Protein AF-A0A369T1J6-F1 (afdb_monomer_lite)

Structure (mmCIF, N/CA/C/O backbone):
data_AF-A0A369T1J6-F1
#
_entry.id   AF-A0A369T1J6-F1
#
loop_
_atom_site.group_PDB
_atom_site.id
_atom_site.type_symbol
_atom_site.label_atom_id
_atom_site.label_alt_id
_atom_site.label_comp_id
_atom_site.label_asym_id
_atom_site.label_entity_id
_atom_site.label_seq_id
_atom_site.pdbx_PDB_ins_code
_atom_site.Cartn_x
_atom_site.Cartn_y
_atom_site.Cartn_z
_atom_site.occupancy
_atom_site.B_iso_or_equiv
_atom_site.auth_seq_id
_atom_site.auth_comp_id
_atom_site.auth_asym_id
_atom_site.auth_atom_id
_atom_site.pdbx_PDB_model_num
ATOM 1 N N . MET A 1 1 ? 1.617 9.357 -31.923 1.00 38.19 1 MET A N 1
ATOM 2 C CA . MET A 1 1 ? 2.727 8.381 -32.048 1.00 38.19 1 MET A CA 1
ATOM 3 C C . MET A 1 1 ? 2.380 7.016 -31.451 1.00 38.19 1 MET A C 1
ATOM 5 O O . MET A 1 1 ? 2.431 6.048 -32.187 1.00 38.19 1 MET A O 1
ATOM 9 N N . ALA A 1 2 ? 1.960 6.904 -30.185 1.00 39.00 2 ALA A N 1
ATOM 10 C CA . ALA A 1 2 ? 1.601 5.606 -29.587 1.00 39.00 2 ALA A CA 1
ATOM 11 C C . ALA A 1 2 ? 0.438 4.872 -30.284 1.00 39.00 2 ALA A C 1
ATOM 13 O O . ALA A 1 2 ? 0.572 3.695 -30.597 1.00 39.00 2 ALA A O 1
ATOM 14 N N . LEU A 1 3 ? -0.658 5.574 -30.599 1.00 42.34 3 LEU A N 1
ATOM 15 C CA . LEU A 1 3 ? -1.777 5.002 -31.367 1.00 42.34 3 LEU A CA 1
ATOM 16 C C . LEU A 1 3 ? -1.338 4.510 -32.757 1.00 42.34 3 LEU A C 1
ATOM 18 O O . LEU A 1 3 ? -1.785 3.467 -33.211 1.00 42.34 3 LEU A O 1
ATOM 22 N N . TYR A 1 4 ? -0.394 5.216 -33.382 1.00 48.06 4 TYR A N 1
ATOM 23 C CA . TYR A 1 4 ? 0.186 4.851 -34.675 1.00 48.06 4 TYR A CA 1
ATOM 24 C C . TYR A 1 4 ? 1.103 3.621 -34.578 1.00 48.06 4 TYR A C 1
ATOM 26 O O . TYR A 1 4 ? 0.990 2.700 -35.378 1.00 48.06 4 TYR A O 1
ATOM 34 N N . ILE A 1 5 ? 1.985 3.560 -33.572 1.00 45.66 5 ILE A N 1
ATOM 35 C CA . ILE A 1 5 ? 2.816 2.373 -33.309 1.00 45.66 5 ILE A CA 1
ATOM 36 C C . ILE A 1 5 ? 1.918 1.165 -33.013 1.00 45.66 5 ILE A C 1
ATOM 38 O O . ILE A 1 5 ? 2.181 0.077 -33.517 1.00 45.66 5 ILE A O 1
ATOM 42 N N . MET A 1 6 ? 0.838 1.358 -32.253 1.00 50.44 6 MET A N 1
ATOM 43 C CA . MET A 1 6 ? -0.153 0.326 -31.947 1.00 50.44 6 MET A CA 1
ATOM 44 C C . MET A 1 6 ? -0.824 -0.194 -33.220 1.00 50.44 6 MET A C 1
ATOM 46 O O . MET A 1 6 ? -0.801 -1.395 -33.467 1.00 50.44 6 MET A O 1
ATOM 50 N N . GLU A 1 7 ? -1.347 0.694 -34.062 1.00 53.34 7 GLU A N 1
ATOM 51 C CA . GLU A 1 7 ? -1.963 0.325 -35.339 1.00 53.34 7 GLU A CA 1
ATOM 52 C C . GLU A 1 7 ? -0.985 -0.440 -36.247 1.00 53.34 7 GLU A C 1
ATOM 54 O O . GLU A 1 7 ? -1.347 -1.449 -36.846 1.00 53.34 7 GLU A O 1
ATOM 59 N N . LYS A 1 8 ? 0.290 -0.032 -36.276 1.00 53.69 8 LYS A N 1
ATOM 60 C CA . LYS A 1 8 ? 1.330 -0.666 -37.103 1.00 53.69 8 LYS A CA 1
ATOM 61 C C . LYS A 1 8 ? 1.881 -1.983 -36.546 1.00 53.69 8 LYS A C 1
ATOM 63 O O . LYS A 1 8 ? 2.476 -2.746 -37.305 1.00 53.69 8 LYS A O 1
ATOM 68 N N . THR A 1 9 ? 1.732 -2.261 -35.249 1.00 48.81 9 THR A N 1
ATOM 69 C CA . THR A 1 9 ? 2.306 -3.461 -34.601 1.00 48.81 9 THR A CA 1
ATOM 70 C C . THR A 1 9 ? 1.269 -4.501 -34.184 1.00 48.81 9 THR A C 1
ATOM 72 O O . THR A 1 9 ? 1.638 -5.665 -34.013 1.00 48.81 9 THR A O 1
ATOM 75 N N . LYS A 1 10 ? -0.014 -4.122 -34.091 1.00 56.09 10 LYS A N 1
ATOM 76 C CA . LYS A 1 10 ? -1.135 -4.987 -33.687 1.00 56.09 10 LYS A CA 1
ATOM 77 C C . LYS A 1 10 ? -1.179 -6.299 -34.470 1.00 56.09 10 LYS A C 1
ATOM 79 O O . LYS A 1 10 ? -1.074 -7.368 -33.878 1.00 56.09 10 LYS A O 1
ATOM 84 N N . GLU A 1 11 ? -1.225 -6.216 -35.797 1.00 58.19 11 GLU A N 1
ATOM 85 C CA . GLU A 1 11 ? -1.370 -7.389 -36.669 1.00 58.19 11 GLU A CA 1
ATOM 86 C C . GLU A 1 11 ? -0.188 -8.371 -36.537 1.00 58.19 11 GLU A C 1
ATOM 88 O O . GLU A 1 11 ? -0.357 -9.591 -36.546 1.00 58.19 11 GLU A O 1
ATOM 93 N N . ARG A 1 12 ? 1.034 -7.846 -36.363 1.00 56.97 12 ARG A N 1
ATOM 94 C CA . ARG A 1 12 ? 2.242 -8.665 -36.161 1.00 56.97 12 ARG A CA 1
ATOM 95 C C . ARG A 1 12 ? 2.235 -9.382 -34.813 1.00 56.97 12 ARG A C 1
ATOM 97 O O . ARG A 1 12 ? 2.677 -10.529 -34.739 1.00 56.97 12 ARG A O 1
ATOM 104 N N . LEU A 1 13 ? 1.766 -8.717 -33.760 1.00 53.81 13 LEU A N 1
ATOM 105 C CA . LEU A 1 13 ? 1.662 -9.303 -32.424 1.00 53.81 13 LEU A CA 1
ATOM 106 C C . LEU A 1 13 ? 0.578 -10.382 -32.374 1.00 53.81 13 LEU A C 1
ATOM 108 O O . LEU A 1 13 ? 0.839 -11.460 -31.844 1.00 53.81 13 LEU A O 1
ATOM 112 N N . GLU A 1 14 ? -0.580 -10.131 -32.989 1.00 58.31 14 GLU A N 1
ATOM 113 C CA . GLU A 1 14 ? -1.675 -11.101 -33.109 1.00 58.31 14 GLU A CA 1
ATOM 114 C C . GLU A 1 14 ? -1.210 -12.364 -33.840 1.00 58.31 14 GLU A C 1
ATOM 116 O O . GLU A 1 14 ? -1.271 -13.454 -33.275 1.00 58.31 14 GLU A O 1
ATOM 121 N N . LYS A 1 15 ? -0.618 -12.220 -35.036 1.00 61.44 15 LYS A N 1
ATOM 122 C CA . LYS A 1 15 ? -0.084 -13.355 -35.811 1.00 61.44 15 LYS A CA 1
ATOM 123 C C . LYS A 1 15 ? 0.913 -14.195 -35.014 1.00 61.44 15 LYS A C 1
ATOM 125 O O . LYS A 1 15 ? 0.870 -15.424 -35.053 1.00 61.44 15 LYS A O 1
ATOM 130 N N . ARG A 1 16 ? 1.814 -13.543 -34.278 1.00 55.97 16 ARG A N 1
ATOM 131 C CA . ARG A 1 16 ? 2.864 -14.229 -33.519 1.00 55.97 16 ARG A CA 1
ATOM 132 C C . ARG A 1 16 ? 2.331 -14.932 -32.273 1.00 55.97 16 ARG A C 1
ATOM 134 O O . ARG A 1 16 ? 2.820 -16.008 -31.942 1.00 55.97 16 ARG A O 1
ATOM 141 N N . ALA A 1 17 ? 1.346 -14.341 -31.600 1.00 53.88 17 ALA A N 1
ATOM 142 C CA . ALA A 1 17 ? 0.690 -14.952 -30.453 1.00 53.88 17 ALA A CA 1
ATOM 143 C C . ALA A 1 17 ? -0.126 -16.182 -30.880 1.00 53.88 17 ALA A C 1
ATOM 145 O O . ALA A 1 17 ? 0.060 -17.249 -30.300 1.00 53.88 17 ALA A O 1
ATOM 146 N N . THR A 1 18 ? -0.932 -16.069 -31.944 1.00 60.44 18 THR A N 1
ATOM 147 C CA . THR A 1 18 ? -1.736 -17.183 -32.478 1.00 60.44 18 THR A CA 1
ATOM 148 C C . THR A 1 18 ? -0.875 -18.362 -32.924 1.00 60.44 18 THR A C 1
ATOM 150 O O . THR A 1 18 ? -1.227 -19.504 -32.658 1.00 60.44 18 THR A O 1
ATOM 153 N N . TYR A 1 19 ? 0.272 -18.099 -33.558 1.00 62.62 19 TYR A N 1
ATOM 154 C CA . TYR A 1 19 ? 1.189 -19.156 -33.992 1.00 62.62 19 TYR A CA 1
ATOM 155 C C . TYR A 1 19 ? 1.851 -19.902 -32.823 1.00 62.62 19 TYR A C 1
ATOM 157 O O . TYR A 1 19 ? 2.099 -21.099 -32.924 1.00 62.62 19 TYR A O 1
ATOM 165 N N . LYS A 1 20 ? 2.168 -19.206 -31.722 1.00 49.53 20 LYS A N 1
ATOM 166 C CA . LYS A 1 20 ? 2.977 -19.771 -30.630 1.00 49.53 20 LYS A CA 1
ATOM 167 C C . LYS A 1 20 ? 2.151 -20.446 -29.524 1.00 49.53 20 LYS A C 1
ATOM 169 O O . LYS A 1 20 ? 2.722 -21.243 -28.791 1.00 49.53 20 LYS A O 1
ATOM 174 N N . TYR A 1 21 ? 0.854 -20.142 -29.403 1.00 56.94 21 TYR A N 1
ATOM 175 C CA . TYR A 1 21 ? -0.015 -20.680 -28.338 1.00 56.94 21 TYR A CA 1
ATOM 176 C C . TYR A 1 21 ? -1.406 -21.130 -28.835 1.00 56.94 21 TYR A C 1
ATOM 178 O O . TYR A 1 21 ? -2.424 -20.671 -28.302 1.00 56.94 21 TYR A O 1
ATOM 186 N N . PRO A 1 22 ? -1.492 -21.984 -29.871 1.00 59.31 22 PRO A N 1
ATOM 187 C CA . PRO A 1 22 ? -2.754 -22.328 -30.531 1.00 59.31 22 PRO A CA 1
ATOM 188 C C . PRO A 1 22 ? -3.811 -22.896 -29.567 1.00 59.31 22 PRO A C 1
ATOM 190 O O . PRO A 1 22 ? -4.975 -22.511 -29.648 1.00 59.31 22 PRO A O 1
ATOM 193 N N . GLU A 1 23 ? -3.409 -23.696 -28.578 1.00 55.81 23 GLU A N 1
ATOM 194 C CA . GLU A 1 23 ? -4.290 -24.317 -27.578 1.00 55.81 23 GLU A CA 1
ATOM 195 C C . GLU A 1 23 ? -5.012 -23.328 -26.639 1.00 55.81 23 GLU A C 1
ATOM 197 O O . GLU A 1 23 ? -6.067 -23.643 -26.079 1.00 55.81 23 GLU A O 1
ATOM 202 N N . ILE A 1 24 ? -4.465 -22.122 -26.458 1.00 52.16 24 ILE A N 1
ATOM 203 C CA . ILE A 1 24 ? -5.100 -21.039 -25.688 1.00 52.16 24 ILE A CA 1
ATOM 204 C C . ILE A 1 24 ? -6.097 -20.284 -26.579 1.00 52.16 24 ILE A C 1
ATOM 206 O O . ILE A 1 24 ? -7.151 -19.853 -26.110 1.00 52.16 24 ILE A O 1
ATOM 210 N N . PHE A 1 25 ? -5.783 -20.157 -27.871 1.00 54.34 25 PHE A N 1
ATOM 211 C CA . PHE A 1 25 ? -6.582 -19.421 -28.852 1.00 54.34 25 PHE A CA 1
ATOM 212 C C . PHE A 1 25 ? -7.726 -20.237 -29.464 1.00 54.34 25 PHE A C 1
ATOM 214 O O . PHE A 1 25 ? -8.660 -19.641 -29.982 1.00 54.34 25 PHE A O 1
ATOM 221 N N . GLU A 1 26 ? -7.721 -21.566 -29.360 1.00 54.97 26 GLU A N 1
ATOM 222 C CA . GLU A 1 26 ? -8.892 -22.392 -29.701 1.00 54.97 26 GLU A CA 1
ATOM 223 C C . GLU A 1 26 ? -10.067 -22.191 -28.731 1.00 54.97 26 GLU A C 1
ATOM 225 O O . GLU A 1 26 ? -11.218 -22.432 -29.087 1.00 54.97 26 GLU A O 1
ATOM 230 N N . LY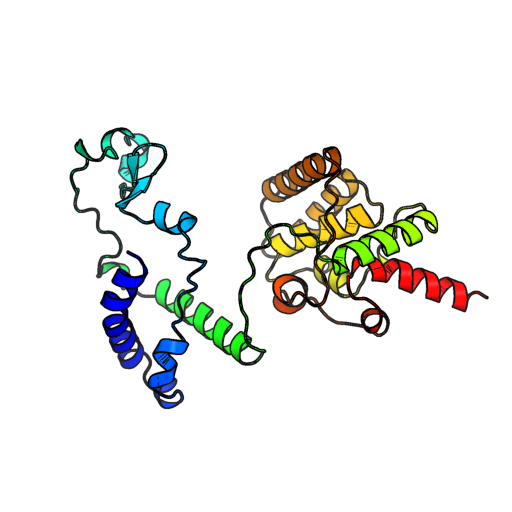S A 1 27 ? -9.796 -21.725 -27.505 1.00 53.97 27 LYS A N 1
ATOM 231 C CA . LYS A 1 27 ? -10.807 -21.518 -26.453 1.00 53.97 27 LYS A CA 1
ATOM 232 C C . LYS A 1 27 ? -11.303 -20.076 -26.341 1.00 53.97 27 LYS A C 1
ATOM 234 O O . LYS A 1 27 ? -12.153 -19.793 -25.499 1.00 53.97 27 LYS A O 1
ATOM 239 N N . ILE A 1 28 ? -10.758 -19.162 -27.141 1.00 52.22 28 ILE A N 1
ATOM 240 C CA . ILE A 1 28 ? -11.048 -17.729 -27.085 1.00 52.22 28 ILE A CA 1
ATOM 241 C C . ILE A 1 28 ? -11.434 -17.276 -28.490 1.00 52.22 28 ILE A C 1
ATOM 243 O O . ILE A 1 28 ? -10.707 -17.529 -29.445 1.00 52.22 28 ILE A O 1
ATOM 247 N N . ASP A 1 29 ? -12.565 -16.587 -28.619 1.00 55.62 29 ASP A N 1
ATOM 248 C CA . ASP A 1 29 ? -13.004 -16.046 -29.904 1.00 55.62 29 ASP A CA 1
ATOM 249 C C . ASP A 1 29 ? -11.943 -15.086 -30.480 1.00 55.62 29 ASP A C 1
ATOM 251 O O . ASP A 1 29 ? -11.389 -14.258 -29.748 1.00 55.62 29 ASP A O 1
ATOM 255 N N . LYS A 1 30 ? -11.631 -15.185 -31.779 1.00 50.66 30 LYS A N 1
ATOM 256 C CA . LYS A 1 30 ? -10.543 -14.414 -32.422 1.00 50.66 30 LYS A CA 1
ATOM 257 C C . LYS A 1 30 ? -10.741 -12.903 -32.268 1.00 50.66 30 LYS A C 1
ATOM 259 O O . LYS A 1 30 ? -9.763 -12.175 -32.088 1.00 50.66 30 LYS A O 1
ATOM 264 N N . ASP A 1 31 ? -11.991 -12.449 -32.223 1.00 52.03 31 ASP A N 1
ATOM 265 C CA . ASP A 1 31 ? -12.345 -11.045 -31.989 1.00 52.03 31 ASP A CA 1
ATOM 266 C C . ASP A 1 31 ? -12.022 -10.568 -30.557 1.00 52.03 31 ASP A C 1
ATOM 268 O O . ASP A 1 31 ? -11.821 -9.376 -30.312 1.00 52.03 31 ASP A O 1
ATOM 272 N N . SER A 1 32 ? -11.852 -11.491 -29.606 1.00 53.28 32 SER A N 1
ATOM 273 C CA . SER A 1 32 ? -11.467 -11.197 -28.219 1.00 53.28 32 SER A CA 1
ATOM 274 C C . SER A 1 32 ? -9.956 -11.014 -28.021 1.00 53.28 32 SER A C 1
ATOM 276 O O . SER A 1 32 ? -9.525 -10.511 -26.985 1.00 53.28 32 SER A O 1
ATOM 278 N N . ILE A 1 33 ? -9.113 -11.363 -28.999 1.00 48.91 33 ILE A N 1
ATOM 279 C CA . ILE A 1 33 ? -7.649 -11.212 -28.878 1.00 48.91 33 ILE A CA 1
ATOM 280 C C . ILE A 1 33 ? -7.269 -9.732 -28.791 1.00 48.91 33 ILE A C 1
ATOM 282 O O . ILE A 1 33 ? -6.500 -9.309 -27.922 1.00 48.91 33 ILE A O 1
ATOM 286 N N . SER A 1 34 ? -7.871 -8.919 -29.655 1.00 49.31 34 SER A N 1
ATOM 287 C CA . SER A 1 34 ? -7.634 -7.478 -29.680 1.00 49.31 34 SER A CA 1
ATOM 288 C C . SER A 1 34 ? -8.216 -6.758 -28.455 1.00 49.31 34 SER A C 1
ATOM 290 O O . SER A 1 34 ? -7.731 -5.688 -28.083 1.00 49.31 34 SER A O 1
ATOM 292 N N . SER A 1 35 ? -9.193 -7.362 -27.765 1.00 51.47 35 SER A N 1
ATOM 293 C CA . SER A 1 35 ? -9.716 -6.866 -26.486 1.00 51.47 35 SER A CA 1
ATOM 294 C C . SER A 1 35 ? -8.869 -7.315 -25.278 1.00 51.47 35 SER A C 1
ATOM 296 O O . SER A 1 35 ? -8.721 -6.555 -24.313 1.00 51.47 35 SER A O 1
ATOM 298 N N . LEU A 1 36 ? -8.233 -8.493 -25.351 1.00 46.56 36 LEU A N 1
ATOM 299 C CA . LEU A 1 36 ? -7.276 -9.013 -24.365 1.00 46.56 36 LEU A CA 1
ATOM 300 C C . LEU A 1 36 ? -5.965 -8.221 -24.353 1.00 46.56 36 LEU A C 1
ATOM 302 O O . LEU A 1 36 ? -5.441 -7.923 -23.277 1.00 46.56 36 LEU A O 1
ATOM 306 N N . ILE A 1 37 ? -5.472 -7.797 -25.517 1.00 50.34 37 ILE A N 1
ATOM 307 C CA . ILE A 1 37 ? -4.280 -6.944 -25.664 1.00 50.34 37 ILE A CA 1
ATOM 308 C C . ILE A 1 37 ? -4.697 -5.462 -25.691 1.00 50.34 37 ILE A C 1
ATOM 310 O O . ILE A 1 37 ? -4.244 -4.663 -26.505 1.00 50.34 37 ILE A O 1
ATOM 314 N N . LYS A 1 38 ? -5.573 -5.048 -24.769 1.00 48.78 38 LYS A N 1
ATOM 315 C CA . LYS A 1 38 ? -5.658 -3.626 -24.416 1.00 48.78 38 LYS A CA 1
ATOM 316 C C . LYS A 1 38 ? -4.389 -3.260 -23.660 1.00 48.78 38 LYS A C 1
ATOM 318 O O . LYS A 1 38 ? -4.254 -3.590 -22.481 1.00 48.78 38 LYS A O 1
ATOM 323 N N . ILE A 1 39 ? -3.453 -2.629 -24.364 1.00 48.19 39 ILE A N 1
ATOM 324 C CA . ILE A 1 39 ? -2.308 -1.977 -23.737 1.00 48.19 39 ILE A CA 1
ATOM 325 C C . ILE A 1 39 ? -2.868 -0.879 -22.840 1.00 48.19 39 ILE A C 1
ATOM 327 O O . ILE A 1 39 ? -3.715 -0.096 -23.273 1.00 48.19 39 ILE A O 1
ATOM 331 N N . ASP A 1 40 ? -2.423 -0.853 -21.589 1.00 44.12 40 ASP A N 1
ATOM 332 C CA . ASP A 1 40 ? -2.803 0.192 -20.655 1.00 44.12 40 ASP A CA 1
ATOM 333 C C . ASP A 1 40 ? -2.316 1.542 -21.202 1.00 44.12 40 ASP A C 1
ATOM 335 O O . ASP A 1 40 ? -1.124 1.853 -21.206 1.00 44.12 40 ASP A O 1
ATOM 339 N N . THR A 1 41 ? -3.240 2.342 -21.731 1.00 42.75 41 THR A N 1
ATOM 340 C CA . THR A 1 41 ? -2.936 3.658 -22.299 1.00 42.75 41 THR A CA 1
ATOM 341 C C . THR A 1 41 ? -2.410 4.621 -21.236 1.00 42.75 41 THR A C 1
ATOM 343 O O . THR A 1 41 ? -1.747 5.594 -21.583 1.00 42.75 41 THR A O 1
ATOM 346 N N . ILE A 1 42 ? -2.605 4.324 -19.945 1.00 40.91 42 ILE A N 1
ATOM 347 C CA . ILE A 1 42 ? -2.037 5.082 -18.822 1.00 40.91 42 ILE A CA 1
ATOM 348 C C . ILE A 1 42 ? -0.555 4.738 -18.633 1.00 40.91 42 ILE A C 1
ATOM 350 O O . ILE A 1 42 ? 0.270 5.632 -18.396 1.00 40.91 42 ILE A O 1
ATOM 354 N N . ALA A 1 43 ? -0.175 3.473 -18.852 1.00 41.03 43 ALA A N 1
ATOM 355 C CA . ALA A 1 43 ? 1.227 3.068 -18.979 1.00 41.03 43 ALA A CA 1
ATOM 356 C C . ALA A 1 43 ? 1.909 3.701 -20.210 1.00 41.03 43 ALA A C 1
ATOM 358 O O . ALA A 1 43 ? 3.133 3.770 -20.263 1.00 41.03 43 ALA A O 1
ATOM 359 N N . ILE A 1 44 ? 1.130 4.243 -21.154 1.00 46.50 44 ILE A N 1
ATOM 360 C CA . ILE A 1 44 ? 1.581 5.057 -22.292 1.00 46.50 44 ILE A CA 1
ATOM 361 C C . ILE A 1 44 ? 1.115 6.526 -22.152 1.00 46.50 44 ILE A C 1
ATOM 363 O O . ILE A 1 44 ? 0.769 7.195 -23.124 1.00 46.50 44 ILE A O 1
ATOM 367 N N . SER A 1 45 ? 1.090 7.073 -20.935 1.00 42.53 45 SER A N 1
ATOM 368 C CA . SER A 1 45 ? 0.940 8.524 -20.758 1.00 42.53 45 SER A CA 1
ATOM 369 C C . SER A 1 45 ? 2.169 9.279 -21.294 1.00 42.53 45 SER A C 1
ATOM 371 O O . SER A 1 45 ? 3.250 8.699 -21.437 1.00 42.53 45 SER A O 1
ATOM 373 N N . ASN A 1 46 ? 2.053 10.592 -21.543 1.00 44.44 46 ASN A N 1
ATOM 374 C CA . ASN A 1 46 ? 3.189 11.444 -21.949 1.00 44.44 46 ASN A CA 1
ATOM 375 C C . ASN A 1 46 ? 4.422 11.224 -21.054 1.00 44.44 46 ASN A C 1
ATOM 377 O O . ASN A 1 46 ? 5.548 11.174 -21.536 1.00 44.44 46 ASN A O 1
ATOM 381 N N . ARG A 1 47 ? 4.201 10.976 -19.755 1.00 46.75 47 ARG A N 1
ATOM 382 C CA . ARG A 1 47 ? 5.232 10.671 -18.753 1.00 46.75 47 ARG A CA 1
ATOM 383 C C . ARG A 1 47 ? 6.037 9.390 -19.054 1.00 46.75 47 ARG A C 1
ATOM 385 O O . ARG A 1 47 ? 7.180 9.280 -18.605 1.00 46.75 47 ARG A O 1
ATOM 392 N N . HIS A 1 48 ? 5.463 8.421 -19.757 1.00 50.38 48 HIS A N 1
ATOM 393 C CA . HIS A 1 48 ? 6.126 7.180 -20.162 1.00 50.38 48 HIS A CA 1
ATOM 394 C C . HIS A 1 48 ? 6.720 7.281 -21.572 1.00 50.38 48 HIS A C 1
ATOM 396 O O . HIS A 1 48 ? 7.805 6.756 -21.800 1.00 50.38 48 HIS A O 1
ATOM 402 N N . LEU A 1 49 ? 6.089 8.042 -22.474 1.00 49.22 49 LEU A N 1
ATOM 403 C CA . LEU A 1 49 ? 6.610 8.290 -23.823 1.00 49.22 49 LEU A CA 1
ATOM 404 C C . LEU A 1 49 ? 7.909 9.101 -23.826 1.00 49.22 49 LEU A C 1
ATOM 406 O O . LEU A 1 49 ? 8.809 8.768 -24.585 1.00 49.22 49 LEU A O 1
ATOM 410 N N . ILE A 1 50 ? 8.068 10.077 -22.924 1.00 50.25 50 ILE A N 1
ATOM 411 C CA . ILE A 1 50 ? 9.342 10.808 -22.729 1.00 50.25 50 ILE A CA 1
ATOM 412 C C . ILE A 1 50 ? 10.464 9.947 -22.119 1.00 50.25 50 ILE A C 1
ATOM 414 O O . ILE A 1 50 ? 11.572 10.429 -21.892 1.00 50.25 50 ILE A O 1
ATOM 418 N N . ARG A 1 51 ? 10.156 8.695 -21.753 1.00 57.88 51 ARG A N 1
ATOM 419 C CA . ARG A 1 51 ? 11.122 7.697 -21.271 1.00 57.88 51 ARG A CA 1
ATOM 420 C C . ARG A 1 51 ? 11.331 6.566 -22.271 1.00 57.88 51 ARG A C 1
ATOM 422 O O . ARG A 1 51 ? 12.081 5.638 -21.978 1.00 57.88 51 ARG A O 1
ATOM 429 N N . CYS A 1 52 ? 10.675 6.625 -23.428 1.00 63.31 52 CYS A N 1
ATOM 430 C CA . CYS A 1 52 ? 10.949 5.705 -24.515 1.00 63.31 52 CYS A CA 1
ATOM 431 C C . CYS A 1 52 ? 12.297 6.036 -25.145 1.00 63.31 52 CYS A C 1
ATOM 433 O O . CYS A 1 52 ? 12.713 7.195 -25.195 1.00 63.31 52 CYS A O 1
ATOM 435 N N . LEU A 1 53 ? 12.960 5.012 -25.670 1.00 65.88 53 LEU A N 1
ATOM 436 C CA . LEU A 1 53 ? 14.153 5.230 -26.465 1.00 65.88 53 LEU A CA 1
ATOM 437 C C . LEU A 1 53 ? 13.822 6.119 -27.672 1.00 65.88 53 LEU A C 1
ATOM 439 O O . LEU A 1 53 ? 12.751 6.003 -28.266 1.00 65.88 53 LEU A O 1
ATOM 443 N N . TYR A 1 54 ? 14.738 7.024 -27.986 1.00 72.00 54 TYR A N 1
ATOM 444 C CA . TYR A 1 54 ? 14.649 8.071 -29.005 1.00 72.00 54 TYR A CA 1
ATOM 445 C C . TYR A 1 54 ? 13.565 9.129 -28.775 1.00 72.00 54 TYR A C 1
ATOM 447 O O . TYR A 1 54 ? 13.286 9.937 -29.658 1.00 72.00 54 TYR A O 1
ATOM 455 N N . SER A 1 55 ? 12.973 9.175 -27.580 1.00 74.88 55 SER A N 1
ATOM 456 C CA . SER A 1 55 ? 12.083 10.271 -27.196 1.00 74.88 55 SER A CA 1
ATOM 457 C C . SER A 1 55 ? 12.863 11.551 -26.892 1.00 74.88 55 SER A C 1
ATOM 459 O O . SER A 1 55 ? 13.991 11.504 -26.399 1.00 74.88 55 SER A O 1
ATOM 461 N N . ILE A 1 56 ? 12.258 12.703 -27.183 1.00 74.50 56 ILE A N 1
ATOM 462 C CA . ILE A 1 56 ? 12.842 14.015 -26.896 1.00 74.50 56 ILE A CA 1
ATOM 463 C C . ILE A 1 56 ? 12.392 14.459 -25.504 1.00 74.50 56 ILE A C 1
ATOM 465 O O . ILE A 1 56 ? 11.207 14.434 -25.172 1.00 74.50 56 ILE A O 1
ATOM 469 N N . ASN A 1 57 ? 13.341 14.897 -24.687 1.00 75.44 57 ASN A N 1
ATOM 470 C CA . ASN A 1 57 ? 13.064 15.536 -23.414 1.00 75.44 57 ASN A CA 1
ATOM 471 C C . ASN A 1 57 ? 12.621 16.986 -23.643 1.00 75.44 57 ASN A C 1
ATOM 473 O O . ASN A 1 57 ? 13.415 17.820 -24.068 1.00 75.44 57 ASN A O 1
ATOM 477 N N . GLU A 1 58 ? 11.379 17.305 -23.294 1.00 67.25 58 GLU A N 1
ATOM 478 C CA . GLU A 1 58 ? 10.787 18.632 -23.522 1.00 67.25 58 GLU A CA 1
ATOM 479 C C . GLU A 1 58 ? 11.526 19.782 -22.817 1.00 67.25 58 GLU A C 1
ATOM 481 O O . GLU A 1 58 ? 11.482 20.916 -23.282 1.00 67.25 58 GLU A O 1
ATOM 486 N N . LYS A 1 59 ? 12.217 19.516 -21.699 1.00 70.94 59 LYS A N 1
ATOM 487 C CA . LYS A 1 59 ? 12.925 20.558 -20.937 1.00 70.94 59 LYS A CA 1
ATOM 488 C C . LYS A 1 59 ? 14.319 20.841 -21.473 1.00 70.94 59 LYS A C 1
ATOM 490 O O . LYS A 1 59 ? 14.778 21.973 -21.396 1.00 70.94 59 LYS A O 1
ATOM 495 N N . THR A 1 60 ? 15.025 19.806 -21.922 1.00 79.12 60 THR A N 1
ATOM 496 C CA . THR A 1 60 ? 16.437 19.920 -22.318 1.00 79.12 60 THR A CA 1
ATOM 497 C C . THR A 1 60 ? 16.648 19.849 -23.824 1.00 79.12 60 THR A C 1
ATOM 499 O O . THR A 1 60 ? 17.756 20.112 -24.276 1.00 79.12 60 THR A O 1
ATOM 502 N N . GLY A 1 61 ? 15.628 19.459 -24.594 1.00 79.25 61 GLY A N 1
ATOM 503 C CA . GLY A 1 61 ? 15.727 19.216 -26.034 1.00 79.25 61 GLY A CA 1
ATOM 504 C C . GLY A 1 61 ? 16.586 18.002 -26.403 1.00 79.25 61 GLY A C 1
ATOM 505 O O . GLY A 1 61 ? 16.873 17.797 -27.577 1.00 79.25 61 GLY A O 1
ATOM 506 N N . ARG A 1 62 ? 17.024 17.201 -25.422 1.00 83.31 62 ARG A N 1
ATOM 507 C CA . ARG A 1 62 ? 17.900 16.042 -25.643 1.00 83.31 62 ARG A CA 1
ATOM 508 C C . ARG A 1 62 ? 17.106 14.775 -25.938 1.00 83.31 62 ARG A C 1
ATOM 510 O O . ARG A 1 62 ? 16.030 14.575 -25.381 1.00 83.31 62 ARG A O 1
ATOM 517 N N . ILE A 1 63 ? 17.670 13.907 -26.764 1.00 83.56 63 ILE A N 1
ATOM 518 C CA . ILE A 1 63 ? 17.117 12.614 -27.158 1.00 83.56 63 ILE A CA 1
ATOM 519 C C . ILE A 1 63 ? 17.507 11.543 -26.126 1.00 83.56 63 ILE A C 1
ATOM 521 O O . ILE A 1 63 ? 18.639 11.493 -25.651 1.00 83.56 63 ILE A O 1
ATOM 525 N N . SER A 1 64 ? 16.586 10.647 -25.781 1.00 80.56 64 SER A N 1
ATOM 526 C CA . SER A 1 64 ? 16.903 9.410 -25.063 1.00 80.56 64 SER A CA 1
ATOM 527 C C . SER A 1 64 ? 17.626 8.444 -26.005 1.00 80.56 64 SER A C 1
ATOM 529 O O . SER A 1 64 ? 17.036 7.994 -26.978 1.00 80.56 64 SER A O 1
ATOM 531 N N . ILE A 1 65 ? 18.892 8.115 -25.756 1.00 79.06 65 ILE A N 1
ATOM 532 C CA . ILE A 1 65 ? 19.683 7.259 -26.657 1.00 79.06 65 ILE A CA 1
ATOM 533 C C . ILE A 1 65 ? 20.169 6.003 -25.929 1.00 79.06 65 ILE A C 1
ATOM 535 O O . ILE A 1 65 ? 20.393 6.059 -24.716 1.00 79.06 65 ILE A O 1
ATOM 539 N N . PRO A 1 66 ? 20.313 4.860 -26.623 1.00 76.00 66 PRO A N 1
ATOM 540 C CA . PRO A 1 66 ? 20.914 3.678 -26.027 1.00 76.00 66 PRO A CA 1
ATOM 541 C C . PRO A 1 66 ? 22.406 3.937 -25.819 1.00 76.00 66 PRO A C 1
ATOM 543 O O . PRO A 1 66 ? 23.050 4.580 -26.644 1.00 76.00 66 PRO A O 1
ATOM 546 N N . VAL A 1 67 ? 22.949 3.439 -24.712 1.00 76.31 67 VAL A N 1
ATOM 547 C CA . VAL A 1 67 ? 24.367 3.584 -24.367 1.00 76.31 67 VAL A CA 1
ATOM 548 C C . VAL A 1 67 ? 24.907 2.205 -24.022 1.00 76.31 67 VAL A C 1
ATOM 550 O O . VAL A 1 67 ? 24.293 1.475 -23.242 1.00 76.31 67 VAL A O 1
ATOM 553 N N . ASP A 1 68 ? 26.047 1.842 -24.607 1.00 72.69 68 ASP A N 1
ATOM 554 C CA . ASP A 1 68 ? 26.756 0.616 -24.249 1.00 72.69 68 ASP A CA 1
ATOM 555 C C . ASP A 1 68 ? 27.204 0.692 -22.785 1.00 72.69 68 ASP A C 1
ATOM 557 O O . ASP A 1 68 ? 27.805 1.683 -22.362 1.00 72.69 68 ASP A O 1
ATOM 561 N N . VAL A 1 69 ? 26.944 -0.368 -22.015 1.00 75.62 69 VAL A N 1
ATOM 562 C CA . VAL A 1 69 ? 27.304 -0.458 -20.593 1.00 75.62 69 VAL A CA 1
ATOM 563 C C . VAL A 1 69 ? 28.793 -0.167 -20.367 1.00 75.62 69 VAL A C 1
ATOM 565 O O . VAL A 1 69 ? 29.152 0.481 -19.386 1.00 75.62 69 VAL A O 1
ATOM 568 N N . ARG A 1 70 ? 29.655 -0.571 -21.306 1.00 78.38 70 ARG A N 1
ATOM 569 C CA . ARG A 1 70 ? 31.112 -0.357 -21.259 1.00 78.38 70 ARG A CA 1
ATOM 570 C C . ARG A 1 70 ? 31.516 1.111 -21.412 1.00 78.38 70 ARG A C 1
ATOM 572 O O . ARG A 1 70 ? 32.615 1.486 -21.019 1.00 78.38 70 ARG A O 1
ATOM 579 N N . ASN A 1 71 ? 30.634 1.939 -21.969 1.00 76.06 71 ASN A N 1
ATOM 580 C CA . ASN A 1 71 ? 30.886 3.346 -22.274 1.00 76.06 71 ASN A CA 1
ATOM 581 C C . ASN A 1 71 ? 30.134 4.311 -21.345 1.00 76.06 71 ASN A C 1
ATOM 583 O O . ASN A 1 71 ? 30.213 5.521 -21.552 1.00 76.06 71 ASN A O 1
ATOM 587 N N . ILE A 1 72 ? 29.446 3.814 -20.307 1.00 80.12 72 ILE A N 1
ATOM 588 C CA . ILE A 1 72 ? 28.687 4.652 -19.359 1.00 80.12 72 ILE A CA 1
ATOM 589 C C . ILE A 1 72 ? 29.576 5.725 -18.718 1.00 80.12 72 ILE A C 1
ATOM 591 O O . ILE A 1 72 ? 29.175 6.883 -18.646 1.00 80.12 72 ILE A O 1
ATOM 595 N N . GLU A 1 73 ? 30.793 5.373 -18.299 1.00 83.69 73 GLU A N 1
ATOM 596 C CA . GLU A 1 73 ? 31.716 6.322 -17.652 1.00 83.69 73 GLU A CA 1
ATOM 597 C C . GLU A 1 73 ? 32.212 7.422 -18.599 1.00 83.69 73 GLU A C 1
ATOM 599 O O . GLU A 1 73 ? 32.578 8.509 -18.161 1.00 83.69 73 GLU A O 1
ATOM 604 N N . LYS A 1 74 ? 32.197 7.154 -19.909 1.00 81.88 74 LYS A N 1
ATOM 605 C CA . LYS A 1 74 ? 32.617 8.092 -20.958 1.00 81.88 74 LYS A CA 1
ATOM 606 C C . LYS A 1 74 ? 31.439 8.863 -21.554 1.00 81.88 74 LYS A C 1
ATOM 608 O O . LYS A 1 74 ? 31.630 9.658 -22.473 1.00 81.88 74 LYS A O 1
ATOM 613 N N . PHE A 1 75 ? 30.220 8.627 -21.067 1.00 81.88 75 PHE A N 1
ATOM 614 C CA . PHE A 1 75 ? 29.024 9.235 -21.623 1.00 81.88 75 PHE A CA 1
ATOM 615 C C . PHE A 1 75 ? 29.012 10.751 -21.393 1.00 81.88 75 PHE A C 1
ATOM 617 O O . PHE A 1 75 ? 29.019 11.229 -20.258 1.00 81.88 75 PHE A O 1
ATOM 624 N N . ASN A 1 76 ? 28.924 11.516 -22.483 1.00 82.38 76 ASN A N 1
ATOM 625 C CA . ASN A 1 76 ? 28.747 12.959 -22.445 1.00 82.38 76 ASN A CA 1
ATOM 626 C C . ASN A 1 76 ? 27.306 13.322 -22.848 1.00 82.38 76 ASN A C 1
ATOM 628 O O . ASN A 1 76 ? 26.868 12.946 -23.937 1.00 82.38 76 ASN A O 1
ATOM 632 N N . PRO A 1 77 ? 26.573 14.120 -22.049 1.00 82.00 77 PRO A N 1
ATOM 633 C CA . PRO A 1 77 ? 25.227 14.577 -22.397 1.00 82.00 77 PRO A CA 1
ATOM 634 C C . PRO A 1 77 ? 25.097 15.276 -23.762 1.00 82.00 77 PRO A C 1
ATOM 636 O O . PRO A 1 77 ? 23.993 15.318 -24.302 1.00 82.00 77 PRO A O 1
ATOM 639 N N . LYS A 1 78 ? 26.188 15.813 -24.330 1.00 83.44 78 LYS A N 1
ATOM 640 C CA . LYS A 1 78 ? 26.206 16.403 -25.682 1.00 83.44 78 LYS A CA 1
ATOM 641 C C . LYS A 1 78 ? 25.909 15.394 -26.795 1.00 83.44 78 LYS A C 1
ATOM 643 O O . LYS A 1 78 ? 25.411 15.794 -27.842 1.00 83.44 78 LYS A O 1
ATOM 648 N N . TYR A 1 79 ? 26.169 14.105 -26.571 1.00 81.62 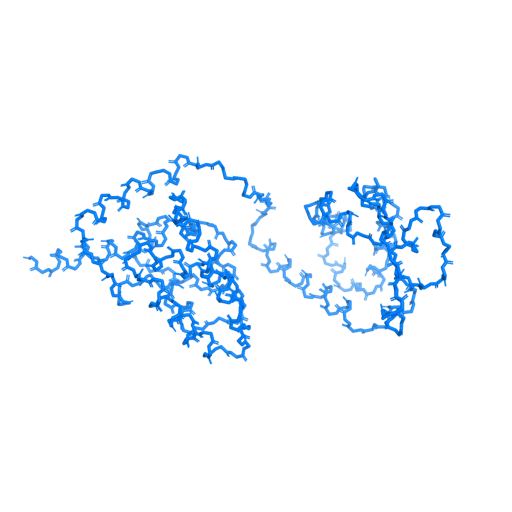79 TYR A N 1
ATOM 649 C CA . TYR A 1 79 ? 25.866 13.036 -27.534 1.00 81.62 79 TYR A CA 1
ATOM 650 C C . TYR A 1 79 ? 24.359 12.830 -27.728 1.00 81.62 79 TYR A C 1
ATOM 652 O O . TYR A 1 79 ? 23.920 12.319 -28.752 1.00 81.62 79 TYR A O 1
ATOM 660 N N . ALA A 1 80 ? 23.560 13.261 -26.750 1.00 81.62 80 ALA A N 1
ATOM 661 C CA . ALA A 1 80 ? 22.106 13.219 -26.793 1.00 81.62 80 ALA A CA 1
ATOM 662 C C . ALA A 1 80 ? 21.481 14.494 -27.397 1.00 81.62 80 ALA A C 1
ATOM 664 O O . ALA A 1 80 ? 20.263 14.650 -27.361 1.00 81.62 80 ALA A O 1
ATOM 665 N N . GLU A 1 81 ? 22.266 15.443 -27.912 1.00 85.06 81 GLU A N 1
ATOM 666 C CA . GLU A 1 81 ? 21.720 16.606 -28.623 1.00 85.06 81 GLU A CA 1
ATOM 667 C C . GLU A 1 81 ? 21.231 16.202 -30.015 1.00 85.06 81 GLU A C 1
ATOM 669 O O . GLU A 1 81 ? 21.909 15.457 -30.718 1.00 85.06 81 GLU A O 1
ATOM 674 N N . ILE A 1 82 ? 20.074 16.729 -30.432 1.00 79.00 82 ILE A N 1
ATOM 675 C CA . ILE A 1 82 ? 19.428 16.371 -31.708 1.00 79.00 82 ILE A CA 1
ATOM 676 C C . ILE A 1 82 ? 20.385 16.526 -32.899 1.00 79.00 82 ILE A C 1
ATOM 678 O O . ILE A 1 82 ? 20.412 15.668 -33.775 1.00 79.00 82 ILE A O 1
ATOM 682 N N . ASN A 1 83 ? 21.205 17.579 -32.897 1.00 79.06 83 ASN A N 1
ATOM 683 C CA . ASN A 1 83 ? 22.135 17.879 -33.988 1.00 79.06 83 ASN A CA 1
ATOM 684 C C . ASN A 1 83 ? 23.414 17.028 -33.963 1.00 79.06 83 ASN A C 1
ATOM 686 O O . ASN A 1 83 ? 24.103 16.944 -34.974 1.00 79.06 83 ASN A O 1
ATOM 690 N N . ASN A 1 84 ? 23.741 16.421 -32.819 1.00 73.00 84 ASN A N 1
ATOM 691 C CA . ASN A 1 84 ? 24.963 15.632 -32.637 1.00 73.00 84 ASN A CA 1
ATOM 692 C C . ASN A 1 84 ? 24.687 14.126 -32.640 1.00 73.00 84 ASN A C 1
ATOM 694 O O . ASN A 1 84 ? 25.628 13.333 -32.622 1.00 73.00 84 ASN A O 1
ATOM 698 N N . PHE A 1 85 ? 23.416 13.721 -32.601 1.00 68.00 85 PHE A N 1
ATOM 699 C CA . PHE A 1 85 ? 23.061 12.317 -32.529 1.00 68.00 85 PHE A CA 1
ATOM 700 C C . PHE A 1 85 ? 23.327 11.624 -33.868 1.00 68.00 85 PHE A C 1
ATOM 702 O O . PHE A 1 85 ? 22.630 11.850 -34.856 1.00 68.00 85 PHE A O 1
ATOM 709 N N . VAL A 1 86 ? 24.311 10.725 -33.868 1.00 63.53 86 VAL A N 1
ATOM 710 C CA . VAL A 1 86 ? 24.539 9.749 -34.935 1.00 63.53 86 VAL A CA 1
ATOM 711 C C . VAL A 1 86 ? 24.111 8.389 -34.398 1.00 63.53 86 VAL A C 1
ATOM 713 O O . VAL A 1 86 ? 24.553 7.963 -33.333 1.00 63.53 86 VAL A O 1
ATOM 716 N N . TYR A 1 87 ? 23.211 7.712 -35.109 1.00 60.91 87 TYR A N 1
ATOM 717 C CA . TYR A 1 87 ? 22.745 6.388 -34.712 1.00 60.91 87 TYR A CA 1
ATOM 718 C C . TYR A 1 87 ? 23.899 5.376 -34.801 1.00 60.91 87 TYR A C 1
ATOM 720 O O . TYR A 1 87 ? 24.255 4.935 -35.889 1.00 60.91 87 TYR A O 1
ATOM 728 N N . GLU A 1 88 ? 24.467 4.988 -33.657 1.00 60.66 88 GLU A N 1
ATOM 729 C CA . GLU A 1 88 ? 25.590 4.033 -33.581 1.00 60.66 88 GLU A CA 1
ATOM 730 C C . GLU A 1 88 ? 25.181 2.561 -33.772 1.00 60.66 88 GLU A C 1
ATOM 732 O O . GLU A 1 88 ? 25.976 1.656 -33.540 1.00 60.66 88 GLU A O 1
ATOM 737 N N . GLY A 1 89 ? 23.942 2.268 -34.179 1.00 55.84 89 GLY A N 1
ATOM 738 C CA . GLY A 1 89 ? 23.544 0.880 -34.419 1.00 55.84 89 GLY A CA 1
ATOM 739 C C . GLY A 1 89 ? 23.404 0.029 -33.160 1.00 55.84 89 GLY A C 1
ATOM 740 O O . GLY A 1 89 ? 23.221 -1.175 -33.305 1.00 55.84 89 GLY A O 1
ATOM 741 N N . ILE A 1 90 ? 23.449 0.611 -31.947 1.00 59.72 90 ILE A N 1
ATOM 742 C CA . ILE A 1 90 ? 23.146 -0.132 -30.715 1.00 59.72 90 ILE A CA 1
ATOM 743 C C . ILE A 1 90 ? 21.701 -0.614 -30.830 1.00 59.72 90 ILE A C 1
ATOM 745 O O . ILE A 1 90 ? 20.770 0.204 -30.782 1.00 59.72 90 ILE A O 1
ATOM 749 N N . PRO A 1 91 ? 21.489 -1.921 -31.013 1.00 56.00 91 PRO A N 1
ATOM 750 C CA . PRO A 1 91 ? 20.180 -2.387 -31.367 1.00 56.00 91 PRO A CA 1
ATOM 751 C C . PRO A 1 91 ? 19.301 -2.408 -30.120 1.00 56.00 91 PRO A C 1
ATOM 753 O O . PRO A 1 91 ? 19.612 -3.047 -29.117 1.00 56.00 91 PRO A O 1
ATOM 756 N N . PHE A 1 92 ? 18.186 -1.688 -30.171 1.00 51.94 92 PHE A N 1
ATOM 757 C CA . PHE A 1 92 ? 17.172 -1.721 -29.128 1.00 51.94 92 PHE A CA 1
ATOM 758 C C . PHE A 1 92 ? 15.989 -2.536 -29.625 1.00 51.94 92 PHE A C 1
ATOM 760 O O . PHE A 1 92 ? 15.398 -2.192 -30.647 1.00 51.94 92 PHE A O 1
ATOM 767 N N . LEU A 1 93 ? 15.657 -3.614 -28.907 1.00 50.50 93 LEU A N 1
ATOM 768 C CA . LEU A 1 93 ? 14.652 -4.595 -29.334 1.00 50.50 93 LEU A CA 1
ATOM 769 C C . LEU A 1 93 ? 14.972 -5.225 -30.703 1.00 50.50 93 LEU A C 1
ATOM 771 O O . LEU A 1 93 ? 14.075 -5.400 -31.529 1.00 50.50 93 LEU A O 1
ATOM 775 N N . THR A 1 94 ? 16.232 -5.598 -30.957 1.00 53.19 94 THR A N 1
ATOM 776 C CA . THR A 1 94 ? 16.526 -6.472 -32.100 1.00 53.19 94 THR A CA 1
ATOM 777 C C . THR A 1 94 ? 15.871 -7.826 -31.951 1.00 53.19 94 THR A C 1
ATOM 779 O O . THR A 1 94 ? 15.551 -8.290 -30.855 1.00 53.19 94 THR A O 1
ATOM 782 N N . GLU A 1 95 ? 15.719 -8.496 -33.090 1.00 49.00 95 GLU A N 1
ATOM 783 C CA . GLU A 1 95 ? 15.258 -9.874 -33.149 1.00 49.00 95 GLU A CA 1
ATOM 784 C C . GLU A 1 95 ? 16.101 -10.843 -32.301 1.00 49.00 95 GLU A C 1
ATOM 786 O O . GLU A 1 95 ? 15.618 -11.918 -31.987 1.00 49.00 95 GLU A O 1
ATOM 791 N N . GLU A 1 96 ? 17.294 -10.465 -31.847 1.00 48.84 96 GLU A N 1
ATOM 792 C CA . GLU A 1 96 ? 18.124 -11.266 -30.936 1.00 48.84 96 GLU A CA 1
ATOM 793 C C . GLU A 1 96 ? 17.649 -11.244 -29.471 1.00 48.84 96 GLU A C 1
ATOM 795 O O . GLU A 1 96 ? 17.923 -12.180 -28.728 1.00 48.84 96 GLU A O 1
ATOM 800 N N . ILE A 1 97 ? 16.822 -10.273 -29.046 1.00 47.69 97 ILE A N 1
ATOM 801 C CA . ILE A 1 97 ? 16.153 -10.321 -27.722 1.00 47.69 97 ILE A CA 1
ATOM 802 C C . ILE A 1 97 ? 14.989 -11.346 -27.730 1.00 47.69 97 ILE A C 1
ATOM 804 O O . ILE A 1 97 ? 14.219 -11.458 -26.775 1.00 47.69 97 ILE A O 1
ATOM 808 N N . LYS A 1 98 ? 14.835 -12.127 -28.814 1.00 48.47 98 LYS A N 1
ATOM 809 C CA . LYS A 1 98 ? 13.869 -13.231 -28.909 1.00 48.47 98 LYS A CA 1
ATOM 810 C C . LYS A 1 98 ? 14.242 -14.436 -28.038 1.00 48.47 98 LYS A C 1
ATOM 812 O O . LYS A 1 98 ? 13.343 -15.238 -27.782 1.00 48.47 98 LYS A O 1
ATOM 817 N N . ASP A 1 99 ? 15.464 -14.530 -27.509 1.00 46.06 99 ASP A N 1
ATOM 818 C CA . ASP A 1 99 ? 15.841 -15.633 -26.618 1.00 46.06 99 ASP A CA 1
ATOM 819 C C . ASP A 1 99 ? 15.255 -15.467 -25.202 1.00 46.06 99 ASP A C 1
ATOM 821 O O . ASP A 1 99 ? 15.836 -14.950 -24.248 1.00 46.06 99 ASP A O 1
ATOM 825 N N . GLY A 1 100 ? 14.009 -15.921 -25.075 1.00 54.19 100 GLY A N 1
ATOM 826 C CA . GLY A 1 100 ? 13.834 -17.337 -24.746 1.00 54.19 100 GLY A CA 1
ATOM 827 C C . GLY A 1 100 ? 13.232 -17.664 -23.385 1.00 54.19 100 GLY A C 1
ATOM 828 O O . GLY A 1 100 ? 12.658 -18.732 -23.246 1.00 54.19 100 GLY A O 1
ATOM 829 N N . TYR A 1 101 ? 13.289 -16.778 -22.385 1.00 47.50 101 TYR A N 1
ATOM 830 C CA . TYR A 1 101 ? 12.686 -17.099 -21.072 1.00 47.50 101 TYR A CA 1
ATOM 831 C C . TYR A 1 101 ? 12.074 -15.912 -20.325 1.00 47.50 101 TYR A C 1
ATOM 833 O O . TYR A 1 101 ? 11.069 -16.075 -19.639 1.00 47.50 101 TYR A O 1
ATOM 841 N N . LYS A 1 102 ? 12.633 -14.699 -20.439 1.00 50.50 102 LYS A N 1
ATOM 842 C CA . LYS A 1 102 ? 12.186 -13.552 -19.621 1.00 50.50 102 LYS A CA 1
ATOM 843 C C . LYS A 1 102 ? 10.922 -12.879 -20.145 1.00 50.50 102 LYS A C 1
ATOM 845 O O . LYS A 1 102 ? 10.015 -12.630 -19.360 1.00 50.50 102 LYS A O 1
ATOM 850 N N . ILE A 1 103 ? 10.846 -12.609 -21.450 1.00 46.00 103 ILE A N 1
ATOM 851 C CA . ILE A 1 103 ? 9.640 -12.032 -22.070 1.00 46.00 103 ILE A CA 1
ATOM 852 C C . ILE A 1 103 ? 8.505 -13.054 -22.046 1.00 46.00 103 ILE A C 1
ATOM 854 O O . ILE A 1 103 ? 7.378 -12.703 -21.736 1.00 46.00 103 ILE A O 1
ATOM 858 N N . GLU A 1 104 ? 8.808 -14.323 -22.306 1.00 50.12 104 GLU A N 1
ATOM 859 C CA . GLU A 1 104 ? 7.831 -15.411 -22.259 1.00 50.12 104 GLU A CA 1
ATOM 860 C C . GLU A 1 104 ? 7.258 -15.612 -20.853 1.00 50.12 104 GLU A C 1
ATOM 862 O O . GLU A 1 104 ? 6.041 -15.637 -20.690 1.00 50.12 104 GLU A O 1
ATOM 867 N N . ARG A 1 105 ? 8.112 -15.637 -19.821 1.00 50.91 105 ARG A N 1
ATOM 868 C CA . ARG A 1 105 ? 7.668 -15.667 -18.422 1.00 50.91 105 ARG A CA 1
ATOM 869 C C . ARG A 1 105 ? 6.870 -14.422 -18.049 1.00 50.91 105 ARG A C 1
ATOM 871 O O . ARG A 1 105 ? 5.811 -14.552 -17.457 1.00 50.91 105 ARG A O 1
ATOM 878 N N . PHE A 1 106 ? 7.323 -13.235 -18.448 1.00 47.91 106 PHE A N 1
ATOM 879 C CA . PHE A 1 106 ? 6.601 -11.990 -18.191 1.00 47.91 106 PHE A CA 1
ATOM 880 C C . PHE A 1 106 ? 5.217 -11.975 -18.853 1.00 47.91 106 PHE A C 1
ATOM 882 O O . PHE A 1 106 ? 4.232 -11.648 -18.202 1.00 47.91 106 PHE A O 1
ATOM 889 N N . LEU A 1 107 ? 5.117 -12.376 -20.124 1.00 47.97 107 LEU A N 1
ATOM 890 C CA . LEU A 1 107 ? 3.842 -12.483 -20.833 1.00 47.97 107 LEU A CA 1
ATOM 891 C C . LEU A 1 107 ? 2.934 -13.529 -20.181 1.00 47.97 107 LEU A C 1
ATOM 893 O O . LEU A 1 107 ? 1.748 -13.269 -20.005 1.00 47.97 107 LEU A O 1
ATOM 897 N N . ARG A 1 108 ? 3.490 -14.669 -19.761 1.00 51.78 108 ARG A N 1
ATOM 898 C CA . ARG A 1 108 ? 2.763 -15.707 -19.022 1.00 51.78 108 ARG A CA 1
ATOM 899 C C . ARG A 1 108 ? 2.234 -15.186 -17.688 1.00 51.78 108 ARG A C 1
ATOM 901 O O . ARG A 1 108 ? 1.069 -15.408 -17.378 1.00 51.78 108 ARG A O 1
ATOM 908 N N . ASP A 1 109 ? 3.050 -14.461 -16.932 1.00 53.69 109 ASP A N 1
ATOM 909 C CA . ASP A 1 109 ? 2.677 -13.884 -15.639 1.00 53.69 109 ASP A CA 1
ATOM 910 C C . ASP A 1 109 ? 1.600 -12.797 -15.808 1.00 53.69 109 ASP A C 1
ATOM 912 O O . ASP A 1 109 ? 0.628 -12.775 -15.056 1.00 53.69 109 ASP A O 1
ATOM 916 N N . VAL A 1 110 ? 1.705 -11.955 -16.843 1.00 49.81 110 VAL A N 1
ATOM 917 C CA . VAL A 1 110 ? 0.706 -10.924 -17.178 1.00 49.81 110 VAL A CA 1
ATOM 918 C C . VAL A 1 110 ? -0.617 -11.543 -17.630 1.00 49.81 110 VAL A C 1
ATOM 920 O O . VAL A 1 110 ? -1.677 -11.099 -17.192 1.00 49.81 110 VAL A O 1
ATOM 923 N N . ILE A 1 111 ? -0.578 -12.571 -18.482 1.00 49.03 111 ILE A N 1
ATOM 924 C CA . ILE A 1 111 ? -1.778 -13.274 -18.950 1.00 49.03 111 ILE A CA 1
ATOM 925 C C . ILE A 1 111 ? -2.438 -14.017 -17.786 1.00 49.03 111 ILE A C 1
ATOM 927 O O . ILE A 1 111 ? -3.638 -13.864 -17.594 1.00 49.03 111 ILE A O 1
ATOM 931 N N . ASN A 1 112 ? -1.674 -14.737 -16.959 1.00 53.78 112 ASN A N 1
ATOM 932 C CA . ASN A 1 112 ? -2.200 -15.417 -15.772 1.00 53.78 112 ASN A CA 1
ATOM 933 C C . ASN A 1 112 ? -2.816 -14.425 -14.782 1.00 53.78 112 ASN A C 1
ATOM 935 O O . ASN A 1 112 ? -3.923 -14.644 -14.297 1.00 53.78 112 ASN A O 1
ATOM 939 N N . TRP A 1 113 ? -2.143 -13.300 -14.524 1.00 53.06 113 TRP A N 1
ATOM 940 C CA . TRP A 1 113 ? -2.691 -12.222 -13.706 1.00 53.06 113 TRP A CA 1
ATOM 941 C C . TRP A 1 113 ? -3.992 -11.682 -14.305 1.00 53.06 113 TRP A C 1
ATOM 943 O O . TRP A 1 113 ? -4.970 -11.511 -13.583 1.00 53.06 113 TRP A O 1
ATOM 953 N N . LYS A 1 114 ? -4.051 -11.457 -15.622 1.00 46.31 114 LYS A N 1
ATOM 954 C CA . LYS A 1 114 ? -5.241 -10.915 -16.286 1.00 46.31 114 LYS A CA 1
ATOM 955 C C . LYS A 1 114 ? -6.391 -11.918 -16.358 1.00 46.31 114 LYS A C 1
ATOM 957 O O . LYS A 1 114 ? -7.520 -11.498 -16.171 1.00 46.31 114 LYS A O 1
ATOM 962 N N . ILE A 1 115 ? -6.133 -13.212 -16.544 1.00 50.19 115 ILE A N 1
ATOM 963 C CA . ILE A 1 115 ? -7.145 -14.281 -16.468 1.00 50.19 115 ILE A CA 1
ATOM 964 C C . ILE A 1 115 ? -7.708 -14.362 -15.044 1.00 50.19 115 ILE A C 1
ATOM 966 O O . ILE A 1 115 ? -8.924 -14.335 -14.863 1.00 50.19 115 ILE A O 1
ATOM 970 N N . ASN A 1 116 ? -6.834 -14.351 -14.033 1.00 49.78 116 ASN A N 1
ATOM 971 C CA . ASN A 1 116 ? -7.244 -14.360 -12.629 1.00 49.78 116 ASN A CA 1
ATOM 972 C C . ASN A 1 116 ? -8.044 -13.101 -12.244 1.00 49.78 116 ASN A C 1
ATOM 974 O O . ASN A 1 116 ? -8.964 -13.193 -11.439 1.00 49.78 116 ASN A O 1
ATOM 978 N N . ASN A 1 117 ? -7.738 -11.941 -12.837 1.00 46.84 117 ASN A N 1
ATOM 979 C CA . ASN A 1 117 ? -8.470 -10.692 -12.595 1.00 46.84 117 ASN A CA 1
ATOM 980 C C . ASN A 1 117 ? -9.706 -10.502 -13.498 1.00 46.84 117 ASN A C 1
ATOM 982 O O . ASN A 1 117 ? -10.645 -9.835 -13.087 1.00 46.84 117 ASN A O 1
ATOM 986 N N . MET A 1 118 ? -9.770 -11.082 -14.704 1.00 37.53 118 MET A N 1
ATOM 987 C CA . MET A 1 118 ? -10.953 -11.006 -15.584 1.00 37.53 118 MET A CA 1
ATOM 988 C C . MET A 1 118 ? -12.108 -11.882 -15.084 1.00 37.53 118 MET A C 1
ATOM 990 O O . MET A 1 118 ? -13.261 -11.563 -15.357 1.00 37.53 118 MET A O 1
ATOM 994 N N . LEU A 1 119 ? -11.821 -12.921 -14.294 1.00 40.94 119 LEU A N 1
ATOM 995 C CA . LEU A 1 119 ? -12.833 -13.664 -13.531 1.00 40.94 119 LEU A CA 1
ATOM 996 C C . LEU A 1 119 ? -13.423 -12.844 -12.365 1.00 40.94 119 LEU A C 1
ATOM 998 O O . LEU A 1 119 ? -14.452 -13.221 -11.809 1.00 40.94 119 LEU A O 1
ATOM 1002 N N . VAL A 1 120 ? -12.803 -11.713 -12.010 1.00 38.91 120 VAL A N 1
ATOM 1003 C CA . VAL A 1 120 ? -13.179 -10.847 -10.885 1.00 38.91 120 VAL A CA 1
ATOM 1004 C C . VAL A 1 120 ? -13.342 -9.405 -11.384 1.00 38.91 120 VAL A C 1
ATOM 1006 O O . VAL A 1 120 ? -12.606 -8.514 -10.994 1.00 38.91 120 VAL A O 1
ATOM 1009 N N . SER A 1 121 ? -14.334 -9.191 -12.251 1.00 35.56 121 SER A N 1
ATOM 1010 C CA . SER A 1 121 ? -14.987 -7.895 -12.520 1.00 35.56 121 SER A CA 1
ATOM 1011 C C . SER A 1 121 ? -14.139 -6.741 -13.100 1.00 35.56 121 SER A C 1
ATOM 1013 O O . SER A 1 121 ? -13.113 -6.313 -12.583 1.00 35.56 121 SER A O 1
ATOM 1015 N N . GLY A 1 122 ? -14.643 -6.175 -14.203 1.00 41.50 122 GLY A N 1
ATOM 1016 C CA . GLY A 1 122 ? -13.993 -5.157 -15.030 1.00 41.50 122 GLY A CA 1
ATOM 1017 C C . GLY A 1 122 ? -13.501 -3.907 -14.292 1.00 41.50 122 GLY A C 1
ATOM 1018 O O . GLY A 1 122 ? -14.189 -3.334 -13.451 1.00 41.50 122 GLY A O 1
ATOM 1019 N N . ARG A 1 123 ? -12.301 -3.456 -14.670 1.00 38.25 123 ARG A N 1
ATOM 1020 C CA . ARG A 1 123 ? -11.630 -2.290 -14.091 1.00 38.25 123 ARG A CA 1
ATOM 1021 C C . ARG A 1 123 ? -11.392 -1.195 -15.114 1.00 38.25 123 ARG A C 1
ATOM 1023 O O . ARG A 1 123 ? -10.888 -1.449 -16.208 1.00 38.25 123 ARG A O 1
ATOM 1030 N N . THR A 1 124 ? -11.645 0.027 -14.662 1.00 27.66 124 THR A N 1
ATOM 1031 C CA . THR A 1 124 ? -11.091 1.265 -15.205 1.00 27.66 124 THR A CA 1
ATOM 1032 C C . THR A 1 124 ? -10.153 1.839 -14.148 1.00 27.66 124 THR A C 1
ATOM 1034 O O . THR A 1 124 ? -10.515 1.958 -12.979 1.00 27.66 124 THR A O 1
ATOM 1037 N N . PHE A 1 125 ? -8.932 2.158 -14.558 1.00 29.61 125 PHE A N 1
ATOM 1038 C CA . PHE A 1 125 ? -7.925 2.841 -13.755 1.00 29.61 125 PHE A CA 1
ATOM 1039 C C . PHE A 1 125 ? -8.364 4.277 -13.431 1.00 29.61 125 PHE A C 1
ATOM 1041 O O . PHE A 1 125 ? -8.819 4.998 -14.317 1.00 29.61 125 PHE A O 1
ATOM 1048 N N . ILE A 1 126 ? -8.174 4.711 -12.184 1.00 30.88 126 ILE A N 1
ATOM 1049 C CA . ILE A 1 126 ? -8.315 6.114 -11.779 1.00 30.88 126 ILE A CA 1
ATOM 1050 C C . ILE A 1 126 ? -6.959 6.587 -11.254 1.00 30.88 126 ILE A C 1
ATOM 1052 O O . ILE A 1 126 ? -6.472 6.114 -10.226 1.00 30.88 126 ILE A O 1
ATOM 1056 N N . GLU A 1 127 ? -6.358 7.536 -11.973 1.00 28.47 127 GLU A N 1
ATOM 1057 C CA . GLU A 1 127 ? -5.352 8.445 -11.430 1.00 28.47 127 GLU A CA 1
ATOM 1058 C C . GLU A 1 127 ? -5.967 9.169 -10.229 1.00 28.47 127 GLU A C 1
ATOM 1060 O O . GLU A 1 127 ? -6.900 9.960 -10.376 1.00 28.47 127 GLU A O 1
ATOM 1065 N N . THR A 1 128 ? -5.447 8.916 -9.027 1.00 32.00 128 THR A N 1
ATOM 1066 C CA . THR A 1 128 ? -5.770 9.710 -7.838 1.00 32.00 128 THR A CA 1
ATOM 1067 C C . THR A 1 128 ? -5.150 11.096 -7.978 1.00 32.00 128 THR A C 1
ATOM 1069 O O . THR A 1 128 ? -4.100 11.401 -7.411 1.00 32.00 128 THR A O 1
ATOM 1072 N N . THR A 1 129 ? -5.822 11.937 -8.754 1.00 28.89 129 THR A N 1
ATOM 1073 C CA . THR A 1 129 ? -5.844 13.374 -8.522 1.00 28.89 129 THR A CA 1
ATOM 1074 C C . THR A 1 129 ? -6.652 13.570 -7.247 1.00 28.89 129 THR A C 1
ATOM 1076 O O . THR A 1 129 ? -7.767 13.068 -7.132 1.00 28.89 129 THR A O 1
ATOM 1079 N N . SER A 1 130 ? -6.060 14.229 -6.259 1.00 39.81 130 SER A N 1
ATOM 1080 C CA . SER A 1 130 ? -6.671 14.544 -4.970 1.00 39.81 130 SER A CA 1
ATOM 1081 C C . SER A 1 130 ? -7.844 15.510 -5.147 1.00 39.81 130 SER A C 1
ATOM 1083 O O . SER A 1 130 ? -7.697 16.717 -4.968 1.00 39.81 130 SER A O 1
ATOM 1085 N N . ILE A 1 131 ? -8.993 14.968 -5.532 1.00 40.06 131 ILE A N 1
ATOM 1086 C CA . ILE A 1 131 ? -10.301 15.560 -5.297 1.00 40.06 131 ILE A CA 1
ATOM 1087 C C . ILE A 1 131 ? -10.813 14.827 -4.066 1.00 40.06 131 ILE A C 1
ATOM 1089 O O . ILE A 1 131 ? -11.102 13.634 -4.145 1.00 40.06 131 ILE A O 1
ATOM 1093 N N . GLU A 1 132 ? -10.839 15.509 -2.919 1.00 52.34 132 GLU A N 1
ATOM 1094 C CA . GLU A 1 132 ? -11.413 14.930 -1.705 1.00 52.34 132 GLU A CA 1
ATOM 1095 C C . GLU A 1 132 ? -12.859 14.554 -2.009 1.00 52.34 132 GLU A C 1
ATOM 1097 O O . GLU A 1 132 ? -13.689 15.401 -2.347 1.00 52.34 132 GLU A O 1
ATOM 1102 N N . THR A 1 133 ? -13.153 13.260 -1.963 1.00 61.12 133 THR A N 1
ATOM 1103 C CA . THR A 1 133 ? -14.517 12.820 -2.240 1.00 61.12 133 THR A CA 1
ATOM 1104 C C . THR A 1 133 ? -15.414 13.211 -1.058 1.00 61.12 133 THR A C 1
ATOM 1106 O O . THR A 1 133 ? -14.965 13.188 0.096 1.00 61.12 133 THR A O 1
ATOM 1109 N N . PRO A 1 134 ? -16.715 13.488 -1.279 1.00 70.06 134 PRO A N 1
ATOM 1110 C CA . PRO A 1 134 ? -17.672 13.708 -0.186 1.00 70.06 134 PRO A CA 1
ATOM 1111 C C . PRO A 1 134 ? -17.694 12.570 0.852 1.00 70.06 134 PRO A C 1
ATOM 1113 O O . PRO A 1 134 ? -18.163 12.731 1.980 1.00 70.06 134 PRO A O 1
ATOM 1116 N N . GLU A 1 135 ? -17.214 11.389 0.468 1.00 74.06 135 GLU A N 1
ATOM 1117 C CA . GLU A 1 135 ? -17.094 10.213 1.317 1.00 74.06 135 GLU A CA 1
ATOM 1118 C C . GLU A 1 135 ? -15.863 10.251 2.234 1.00 74.06 135 GLU A C 1
ATOM 1120 O O . GLU A 1 135 ? -15.985 9.968 3.430 1.00 74.06 135 GLU A O 1
ATOM 1125 N N . GLU A 1 136 ? -14.706 10.678 1.728 1.00 72.81 136 GLU A N 1
ATOM 1126 C CA . GLU A 1 136 ? -13.499 10.882 2.538 1.00 72.81 136 GLU A CA 1
ATOM 1127 C C . GLU A 1 136 ? -13.712 11.954 3.609 1.00 72.81 136 GLU A C 1
ATOM 1129 O O . GLU A 1 136 ? -13.318 11.759 4.763 1.00 72.81 136 GLU A O 1
ATOM 1134 N N . GLU A 1 137 ? -14.426 13.038 3.290 1.00 80.06 137 GLU A N 1
ATOM 1135 C CA . GLU A 1 137 ? -14.815 14.035 4.291 1.00 80.06 137 GLU A 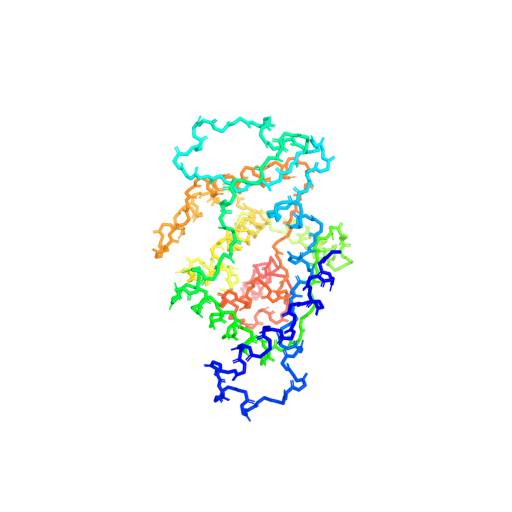CA 1
ATOM 1136 C C . GLU A 1 137 ? -15.668 13.432 5.416 1.00 80.06 137 GLU A C 1
ATOM 1138 O O . GLU A 1 137 ? -15.430 13.701 6.598 1.00 80.06 137 GLU A O 1
ATOM 1143 N N . LYS A 1 138 ? -16.657 12.589 5.082 1.00 83.94 138 LYS A N 1
ATOM 1144 C CA . LYS A 1 138 ? -17.497 11.909 6.087 1.00 83.94 138 LYS A CA 1
ATOM 1145 C C . LYS A 1 138 ? -16.653 11.022 7.000 1.00 83.94 138 LYS A C 1
ATOM 1147 O O . LYS A 1 138 ? -16.899 10.985 8.209 1.00 83.94 138 LYS A O 1
ATOM 1152 N N . ILE A 1 139 ? -15.659 10.327 6.445 1.00 84.00 139 ILE A N 1
ATOM 1153 C CA . ILE A 1 139 ? -14.730 9.493 7.216 1.00 84.00 139 ILE A CA 1
ATOM 1154 C C . ILE A 1 139 ? -13.868 10.369 8.134 1.00 84.00 139 ILE A C 1
ATOM 1156 O O . ILE A 1 139 ? -13.811 10.091 9.334 1.00 84.00 139 ILE A O 1
ATOM 1160 N N . LYS A 1 140 ? -13.281 11.466 7.632 1.00 83.81 140 LYS A N 1
ATOM 1161 C CA . LYS A 1 140 ? -12.501 12.424 8.442 1.00 83.81 140 LYS A CA 1
ATOM 1162 C C . LYS A 1 140 ? -13.325 13.005 9.598 1.00 83.81 140 LYS A C 1
ATOM 1164 O O . LYS A 1 140 ? -12.842 13.053 10.730 1.00 83.81 140 LYS A O 1
ATOM 1169 N N . ARG A 1 141 ? -14.587 13.387 9.355 1.00 84.25 141 ARG A N 1
ATOM 1170 C CA . ARG A 1 141 ? -15.500 13.895 10.400 1.00 84.25 141 ARG A CA 1
ATOM 1171 C C . ARG A 1 141 ? -15.763 12.846 11.482 1.00 84.25 141 ARG A C 1
ATOM 1173 O O . ARG A 1 141 ? -15.604 13.146 12.664 1.00 84.25 141 ARG A O 1
ATOM 1180 N N . LYS A 1 142 ? -16.102 11.608 11.094 1.00 84.56 142 LYS A N 1
ATOM 1181 C CA . LYS A 1 142 ? -16.292 10.494 12.045 1.00 84.56 142 LYS A CA 1
ATOM 1182 C C . LYS A 1 142 ? -15.027 10.222 12.854 1.00 84.56 142 LYS A C 1
ATOM 1184 O O . LYS A 1 142 ? -15.103 10.072 14.068 1.00 84.56 142 LYS A O 1
ATOM 1189 N N . LEU A 1 143 ? -13.866 10.224 12.204 1.00 84.56 143 LEU A N 1
ATOM 1190 C CA . LEU A 1 143 ? -12.585 10.029 12.876 1.00 84.56 143 LEU A CA 1
ATOM 1191 C C . LEU A 1 143 ? -12.280 11.116 13.894 1.00 84.56 143 LEU A C 1
ATOM 1193 O O . LEU A 1 143 ? -11.827 10.800 14.987 1.00 84.56 143 LEU A O 1
ATOM 1197 N N . LYS A 1 144 ? -12.550 12.384 13.571 1.00 84.75 144 LYS A N 1
ATOM 1198 C CA . LYS A 1 144 ? -12.355 13.493 14.510 1.00 84.75 144 LYS A CA 1
ATOM 1199 C C . LYS A 1 144 ? -13.208 13.312 15.770 1.00 84.75 144 LYS A C 1
ATOM 1201 O O . LYS A 1 144 ? -12.714 13.516 16.875 1.00 84.75 144 LYS A O 1
ATOM 1206 N N . ILE A 1 145 ? -14.458 12.871 15.613 1.00 82.75 145 ILE A N 1
ATOM 1207 C CA . ILE A 1 145 ? -15.358 12.570 16.736 1.00 82.75 145 ILE A CA 1
ATOM 1208 C C . ILE A 1 145 ? -14.795 11.429 17.592 1.00 82.75 145 ILE A C 1
ATOM 1210 O O . ILE A 1 145 ? -14.715 11.558 18.812 1.00 82.75 145 ILE A O 1
ATOM 1214 N N . GLU A 1 146 ? -14.379 10.326 16.972 1.00 84.31 146 GLU A N 1
ATOM 1215 C CA . GLU A 1 146 ? -13.867 9.162 17.702 1.00 84.31 146 GLU A CA 1
ATOM 1216 C C . GLU A 1 146 ? -12.510 9.432 18.379 1.00 84.31 146 GLU A C 1
ATOM 1218 O O . GLU A 1 146 ? -12.317 9.049 19.533 1.00 84.31 146 GLU A O 1
ATOM 1223 N N . LYS A 1 147 ? -11.608 10.190 17.738 1.00 81.94 147 LYS A N 1
ATOM 1224 C CA . LYS A 1 147 ? -10.351 10.674 18.344 1.00 81.94 147 LYS A CA 1
ATOM 1225 C C . LYS A 1 147 ? -10.594 11.585 19.550 1.00 81.94 147 LYS A C 1
ATOM 1227 O O . LYS A 1 147 ? -9.847 11.529 20.521 1.00 81.94 147 LYS A O 1
ATOM 1232 N N . ASN A 1 148 ? -11.646 12.404 19.527 1.00 77.81 148 ASN A N 1
ATOM 1233 C CA . ASN A 1 148 ? -12.002 13.230 20.683 1.00 77.81 148 ASN A CA 1
ATOM 1234 C C . ASN A 1 148 ? -12.514 12.388 21.863 1.00 77.81 148 ASN A C 1
ATOM 1236 O O . ASN A 1 148 ? -12.261 12.744 23.013 1.00 77.81 148 ASN A O 1
ATOM 1240 N N . LYS A 1 149 ? -13.207 11.272 21.591 1.00 79.56 149 LYS A N 1
ATOM 1241 C CA . LYS A 1 149 ? -13.700 10.336 22.618 1.00 79.56 149 LYS A CA 1
ATOM 1242 C C . LYS A 1 149 ? -12.601 9.441 23.190 1.00 79.56 149 LYS A C 1
ATOM 1244 O O . LYS A 1 149 ? -12.670 9.067 24.358 1.00 79.56 149 LYS A O 1
ATOM 1249 N N . TYR A 1 150 ? -11.630 9.054 22.368 1.00 76.31 150 TYR A N 1
ATOM 1250 C CA . TYR A 1 150 ? -10.516 8.196 22.756 1.00 76.31 150 TYR A CA 1
ATOM 1251 C C . TYR A 1 150 ? -9.190 8.916 22.516 1.00 76.31 150 TYR A C 1
ATOM 1253 O O . TYR A 1 150 ? -8.685 8.965 21.394 1.00 76.31 150 TYR A O 1
ATOM 1261 N N . LYS A 1 151 ? -8.622 9.462 23.594 1.00 73.00 151 LYS A N 1
ATOM 1262 C CA . LYS A 1 151 ? -7.295 10.078 23.583 1.00 73.00 151 LYS A CA 1
ATOM 1263 C C . LYS A 1 151 ? -6.255 9.018 23.931 1.00 73.00 151 LYS A C 1
ATOM 1265 O O . LYS A 1 151 ? -6.153 8.617 25.085 1.00 73.00 151 LYS A O 1
ATOM 1270 N N . GLY A 1 152 ? -5.507 8.557 22.935 1.00 78.81 152 GLY A N 1
ATOM 1271 C CA . GLY A 1 152 ? -4.390 7.646 23.154 1.00 78.81 152 GLY A CA 1
ATOM 1272 C C . GLY A 1 152 ? -4.068 6.764 21.958 1.00 78.81 152 GLY A C 1
ATOM 1273 O O . GLY A 1 152 ? -4.791 6.733 20.960 1.00 78.81 152 GLY A O 1
ATOM 1274 N N . LYS A 1 153 ? -2.964 6.034 22.098 1.00 89.25 153 LYS A N 1
ATOM 1275 C CA . LYS A 1 153 ? -2.507 5.011 21.162 1.00 89.25 153 LYS A CA 1
ATOM 1276 C C . LYS A 1 153 ? -3.403 3.778 21.261 1.00 89.25 153 LYS A C 1
ATOM 1278 O O . LYS A 1 153 ? -3.552 3.199 22.335 1.00 89.25 153 LYS A O 1
ATOM 1283 N N . ILE A 1 154 ? -3.965 3.348 20.136 1.00 89.75 154 ILE A N 1
ATOM 1284 C CA . ILE A 1 154 ? -4.744 2.107 20.073 1.00 89.75 154 ILE A CA 1
ATOM 1285 C C . ILE A 1 154 ? -3.803 0.897 19.978 1.00 89.75 154 ILE A C 1
ATOM 1287 O O . ILE A 1 154 ? -2.892 0.866 19.146 1.00 89.75 154 ILE A O 1
ATOM 1291 N N . SER A 1 155 ? -4.056 -0.103 20.825 1.00 90.75 155 SER A N 1
ATOM 1292 C CA . SER A 1 155 ? -3.308 -1.364 20.890 1.00 90.75 155 SER A CA 1
ATOM 1293 C C . SER A 1 155 ? -3.625 -2.312 19.719 1.00 90.75 155 SER A C 1
ATOM 1295 O O . SER A 1 155 ? -4.710 -2.280 19.131 1.00 90.75 155 SER A O 1
ATOM 1297 N N . GLU A 1 156 ? -2.664 -3.180 19.389 1.00 92.00 156 GLU A N 1
ATOM 1298 C CA . GLU A 1 156 ? -2.706 -4.100 18.240 1.00 92.00 156 GLU A CA 1
ATOM 1299 C C . GLU A 1 156 ? -3.855 -5.125 18.305 1.00 92.00 156 GLU A C 1
ATOM 1301 O O . GLU A 1 156 ? -4.344 -5.597 17.275 1.00 92.00 156 GLU A O 1
ATOM 1306 N N . ASP A 1 157 ? -4.364 -5.440 19.502 1.00 91.12 157 ASP A N 1
ATOM 1307 C CA . ASP A 1 157 ? -5.499 -6.357 19.693 1.00 91.12 157 ASP A CA 1
ATOM 1308 C C . ASP A 1 157 ? -6.777 -5.873 18.979 1.00 91.12 157 ASP A C 1
ATOM 1310 O O . ASP A 1 157 ? -7.617 -6.674 18.524 1.00 91.12 157 ASP A O 1
ATOM 1314 N N . LEU A 1 158 ? -6.884 -4.554 18.813 1.00 92.81 158 LEU A N 1
ATOM 1315 C CA . LEU A 1 158 ? -8.005 -3.864 18.190 1.00 92.81 158 LEU A CA 1
ATOM 1316 C C . LEU A 1 158 ? -7.821 -3.632 16.688 1.00 92.81 158 LEU A C 1
ATOM 1318 O O . LEU A 1 158 ? -8.693 -3.025 16.068 1.00 92.81 158 LEU A O 1
ATOM 1322 N N . PHE A 1 159 ? -6.732 -4.111 16.086 1.00 95.25 159 PHE A N 1
ATOM 1323 C CA . PHE A 1 159 ? -6.509 -3.933 14.653 1.00 95.25 159 PHE A CA 1
ATOM 1324 C C . PHE A 1 159 ? -7.495 -4.764 13.820 1.00 95.25 159 PHE A C 1
ATOM 1326 O O . PHE A 1 159 ? -7.871 -5.868 14.239 1.00 95.25 159 PHE A O 1
ATOM 1333 N N . PRO A 1 160 ? -7.903 -4.254 12.642 1.00 95.12 160 PRO A N 1
ATOM 1334 C CA . PRO A 1 160 ? -8.709 -5.015 11.697 1.00 95.12 160 PRO A CA 1
ATOM 1335 C C . PRO A 1 160 ? -7.941 -6.237 11.177 1.00 95.12 160 PRO A C 1
ATOM 1337 O O . PRO A 1 160 ? -6.704 -6.208 11.128 1.00 95.12 160 PRO A O 1
ATOM 1340 N N . PRO A 1 161 ? -8.653 -7.288 10.732 1.00 94.25 161 PRO A N 1
ATOM 1341 C CA . PRO A 1 161 ? -8.029 -8.514 10.239 1.00 94.25 161 PRO A CA 1
ATOM 1342 C C . PRO A 1 161 ? -7.057 -8.251 9.083 1.00 94.25 161 PRO A C 1
ATOM 1344 O O . PRO A 1 161 ? -5.958 -8.789 9.085 1.00 94.25 161 PRO A O 1
ATOM 1347 N N . CYS A 1 162 ? -7.375 -7.331 8.166 1.00 94.56 162 CYS A N 1
ATOM 1348 C CA . CYS A 1 162 ? -6.479 -6.989 7.058 1.00 94.56 162 CYS A CA 1
ATOM 1349 C C . CYS A 1 162 ? -5.123 -6.419 7.508 1.00 94.56 162 CYS A C 1
ATOM 1351 O O . CYS A 1 162 ? -4.099 -6.753 6.922 1.00 94.56 162 CYS A O 1
ATOM 1353 N N . ILE A 1 163 ? -5.087 -5.599 8.564 1.00 96.44 163 ILE A N 1
ATOM 1354 C CA . ILE A 1 163 ? -3.834 -5.050 9.105 1.00 96.44 163 ILE A CA 1
ATOM 1355 C C . ILE A 1 163 ? -3.060 -6.135 9.858 1.00 96.44 163 ILE A C 1
ATOM 1357 O O . ILE A 1 163 ? -1.840 -6.199 9.744 1.00 96.44 163 ILE A O 1
ATOM 1361 N N . LYS A 1 164 ? -3.753 -7.021 10.583 1.00 95.75 164 LYS A N 1
ATOM 1362 C CA . LYS A 1 164 ? -3.118 -8.169 11.250 1.00 95.75 164 LYS A CA 1
ATOM 1363 C C . LYS A 1 164 ? -2.481 -9.126 10.245 1.00 95.75 164 LYS A C 1
ATOM 1365 O O . LYS A 1 164 ? -1.338 -9.518 10.442 1.00 95.75 164 LYS A O 1
ATOM 1370 N N . ASN A 1 165 ? -3.179 -9.407 9.149 1.00 94.62 165 ASN A N 1
ATOM 1371 C CA . ASN A 1 165 ? -2.688 -10.247 8.062 1.00 94.62 165 ASN A CA 1
ATOM 1372 C C . ASN A 1 165 ? -1.484 -9.616 7.351 1.00 94.62 165 ASN A C 1
ATOM 1374 O O . ASN A 1 165 ? -0.524 -10.308 7.038 1.00 94.62 165 ASN A O 1
ATOM 1378 N N . ILE A 1 166 ? -1.477 -8.289 7.165 1.00 95.12 166 ILE A N 1
ATOM 1379 C CA . ILE A 1 166 ? -0.270 -7.597 6.694 1.00 95.12 166 ILE A CA 1
ATOM 1380 C C . ILE A 1 166 ? 0.884 -7.829 7.678 1.00 95.12 166 ILE A C 1
ATOM 1382 O O . ILE A 1 166 ? 1.974 -8.207 7.257 1.00 95.12 166 ILE A O 1
ATOM 1386 N N . LEU A 1 167 ? 0.654 -7.628 8.980 1.00 95.25 167 LEU A N 1
ATOM 1387 C CA . LEU A 1 167 ? 1.685 -7.747 10.016 1.00 95.25 167 LEU A CA 1
ATOM 1388 C C . LEU A 1 167 ? 2.213 -9.178 10.213 1.00 95.25 167 LEU A C 1
ATOM 1390 O O . LEU A 1 167 ? 3.346 -9.323 10.672 1.00 95.25 167 LEU A O 1
ATOM 1394 N N . SER A 1 168 ? 1.444 -10.214 9.861 1.00 93.19 168 SER A N 1
ATOM 1395 C CA . SER A 1 168 ? 1.927 -11.603 9.844 1.00 93.19 168 SER A CA 1
ATOM 1396 C C . SER A 1 168 ? 2.864 -11.910 8.674 1.00 93.19 168 SER A C 1
ATOM 1398 O O . SER A 1 168 ? 3.592 -12.894 8.737 1.00 93.19 168 SER A O 1
ATOM 1400 N N . GLY A 1 169 ? 2.872 -11.069 7.637 1.00 90.88 169 GLY A N 1
ATOM 1401 C CA . GLY A 1 169 ? 3.720 -11.212 6.456 1.00 90.88 169 GLY A CA 1
ATOM 1402 C C . GLY A 1 169 ? 2.918 -11.173 5.157 1.00 90.88 169 GLY A C 1
ATOM 1403 O O . GLY A 1 169 ? 1.741 -11.524 5.128 1.00 90.88 169 GLY A O 1
ATOM 1404 N N . VAL A 1 170 ? 3.562 -10.735 4.072 1.00 87.38 170 VAL A N 1
ATOM 1405 C CA . VAL A 1 170 ? 2.958 -10.665 2.732 1.00 87.38 170 VAL A CA 1
ATOM 1406 C C . VAL A 1 170 ? 3.939 -11.164 1.671 1.00 87.38 170 VAL A C 1
ATOM 1408 O O . VAL A 1 170 ? 5.114 -10.789 1.680 1.00 87.38 170 VAL A O 1
ATOM 1411 N N . SER A 1 171 ? 3.456 -11.985 0.738 1.00 80.19 171 SER A N 1
ATOM 1412 C CA . SER A 1 171 ? 4.245 -12.479 -0.400 1.00 80.19 171 SER A CA 1
ATOM 1413 C C . SER A 1 171 ? 4.366 -11.432 -1.514 1.00 80.19 171 SER A C 1
ATOM 1415 O O . SER A 1 171 ? 5.437 -11.265 -2.099 1.00 80.19 171 SER A O 1
ATOM 1417 N N . ASP A 1 172 ? 3.302 -10.662 -1.749 1.00 78.88 172 ASP A N 1
ATOM 1418 C CA . ASP A 1 172 ? 3.255 -9.533 -2.681 1.00 78.88 172 ASP A CA 1
ATOM 1419 C C . ASP A 1 172 ? 2.660 -8.277 -2.011 1.00 78.88 172 ASP A C 1
ATOM 1421 O O . ASP A 1 172 ? 2.007 -8.332 -0.973 1.00 78.88 172 ASP A O 1
ATOM 1425 N N . GLY A 1 173 ? 2.924 -7.096 -2.576 1.00 85.12 173 GLY A N 1
ATOM 1426 C CA . GLY A 1 173 ? 2.361 -5.840 -2.087 1.00 85.12 173 GLY A CA 1
ATOM 1427 C C . GLY A 1 173 ? 3.106 -5.221 -0.902 1.00 85.12 173 GLY A C 1
ATOM 1428 O O . GLY A 1 173 ? 2.539 -4.377 -0.210 1.00 85.12 173 GLY A O 1
ATOM 1429 N N . ARG A 1 174 ? 4.387 -5.554 -0.684 1.00 89.81 174 ARG A N 1
ATOM 1430 C CA . ARG A 1 174 ? 5.223 -5.009 0.413 1.00 89.81 174 ARG A CA 1
ATOM 1431 C C . ARG A 1 174 ? 5.222 -3.474 0.476 1.00 89.81 174 ARG A C 1
ATOM 1433 O O . ARG A 1 174 ? 4.985 -2.881 1.523 1.00 89.81 174 ARG A O 1
ATOM 1440 N N . LYS A 1 175 ? 5.400 -2.805 -0.669 1.00 88.31 175 LYS A N 1
ATOM 1441 C CA . LYS A 1 175 ? 5.378 -1.330 -0.760 1.00 88.31 175 LYS A CA 1
ATOM 1442 C C . LYS A 1 175 ? 3.999 -0.740 -0.438 1.00 88.31 175 LYS A C 1
ATOM 1444 O O . LYS A 1 175 ? 3.907 0.256 0.275 1.00 88.31 175 LYS A O 1
ATOM 1449 N N . ARG A 1 176 ? 2.928 -1.382 -0.927 1.00 88.31 176 ARG A N 1
ATOM 1450 C CA . ARG A 1 176 ? 1.533 -1.013 -0.618 1.00 88.31 176 ARG A CA 1
ATOM 1451 C C . ARG A 1 176 ? 1.252 -1.176 0.876 1.00 88.31 176 ARG A C 1
ATOM 1453 O O . ARG A 1 176 ? 0.655 -0.297 1.485 1.00 88.31 176 ARG A O 1
ATOM 1460 N N . SER A 1 177 ? 1.754 -2.255 1.469 1.00 93.25 177 SER A N 1
ATOM 1461 C CA . SER A 1 177 ? 1.635 -2.552 2.896 1.00 93.25 177 SER A CA 1
ATOM 1462 C C . SER A 1 177 ? 2.301 -1.485 3.762 1.00 93.25 177 SER A C 1
ATOM 1464 O O . SER A 1 177 ? 1.667 -1.006 4.694 1.00 93.25 177 SER A O 1
ATOM 1466 N N . ILE A 1 178 ? 3.509 -1.021 3.415 1.00 93.50 178 ILE A N 1
ATOM 1467 C CA . ILE A 1 178 ? 4.158 0.103 4.119 1.00 93.50 178 ILE A CA 1
ATOM 1468 C C . ILE A 1 178 ? 3.266 1.347 4.099 1.00 93.50 178 ILE A C 1
ATOM 1470 O O . ILE A 1 178 ? 3.013 1.942 5.145 1.00 93.50 178 ILE A O 1
ATOM 1474 N N . PHE A 1 179 ? 2.751 1.723 2.926 1.00 91.38 179 PHE A N 1
ATOM 1475 C CA . PHE A 1 179 ? 1.868 2.882 2.800 1.00 91.38 179 PHE A CA 1
ATOM 1476 C C . PHE A 1 179 ? 0.596 2.736 3.652 1.00 91.38 179 PHE A C 1
ATOM 1478 O O . PHE A 1 179 ? 0.221 3.663 4.372 1.00 91.38 179 PHE A O 1
ATOM 1485 N N . ILE A 1 180 ? -0.047 1.566 3.615 1.00 93.94 180 ILE A N 1
ATOM 1486 C CA . ILE A 1 180 ? -1.226 1.251 4.433 1.00 93.94 180 ILE A CA 1
ATOM 1487 C C . ILE A 1 180 ? -0.899 1.370 5.927 1.00 93.94 180 ILE A C 1
ATOM 1489 O O . ILE A 1 180 ? -1.639 2.025 6.660 1.00 93.94 180 ILE A O 1
ATOM 1493 N N . LEU A 1 181 ? 0.193 0.746 6.375 1.00 96.50 181 LEU A N 1
ATOM 1494 C CA . LEU A 1 181 ? 0.583 0.681 7.781 1.00 96.50 181 LEU A CA 1
ATOM 1495 C C . LEU A 1 181 ? 0.913 2.065 8.341 1.00 96.50 181 LEU A C 1
ATOM 1497 O O . LEU A 1 181 ? 0.407 2.400 9.408 1.00 96.50 181 LEU A O 1
ATOM 1501 N N . ILE A 1 182 ? 1.685 2.891 7.625 1.00 94.38 182 ILE A N 1
ATOM 1502 C CA . ILE A 1 182 ? 2.022 4.249 8.086 1.00 94.38 182 ILE A CA 1
ATOM 1503 C C . ILE A 1 182 ? 0.748 5.074 8.285 1.00 94.38 182 ILE A C 1
ATOM 1505 O O . ILE A 1 182 ? 0.536 5.641 9.360 1.00 94.38 182 ILE A O 1
ATOM 1509 N N . ASN A 1 183 ? -0.124 5.105 7.272 1.00 93.00 183 ASN A N 1
ATOM 1510 C CA . ASN A 1 183 ? -1.346 5.907 7.321 1.00 93.00 183 ASN A CA 1
ATOM 1511 C C . ASN A 1 183 ? -2.335 5.389 8.363 1.00 93.00 183 ASN A C 1
ATOM 1513 O O . ASN A 1 183 ? -2.957 6.186 9.064 1.00 93.00 183 ASN A O 1
ATOM 1517 N N . PHE A 1 184 ? -2.467 4.072 8.512 1.00 95.88 184 PHE A N 1
ATOM 1518 C CA . PHE A 1 184 ? -3.308 3.483 9.546 1.00 95.88 184 PHE A CA 1
ATOM 1519 C C . PHE A 1 184 ? -2.772 3.798 10.950 1.00 95.88 184 PHE A C 1
ATOM 1521 O O . PHE A 1 184 ? -3.485 4.421 11.737 1.00 95.88 184 PHE A O 1
ATOM 1528 N N . LEU A 1 185 ? -1.516 3.438 11.248 1.00 95.50 185 LEU A N 1
ATOM 1529 C CA . LEU A 1 185 ? -0.912 3.552 12.582 1.00 95.50 185 LEU A CA 1
ATOM 1530 C C . LEU A 1 185 ? -0.848 5.005 13.064 1.00 95.50 185 LEU A C 1
ATOM 1532 O O . LEU A 1 185 ? -1.257 5.300 14.190 1.00 95.50 185 LEU A O 1
ATOM 1536 N N . LYS A 1 186 ? -0.417 5.938 12.204 1.00 93.69 186 LYS A N 1
ATOM 1537 C CA . LYS A 1 186 ? -0.353 7.356 12.587 1.00 93.69 186 LYS A CA 1
ATOM 1538 C C . LYS A 1 186 ? -1.739 7.914 12.899 1.00 93.69 186 LYS A C 1
ATOM 1540 O O . LYS A 1 186 ? -1.893 8.713 13.822 1.00 93.69 186 LYS A O 1
ATOM 1545 N N . ASN A 1 187 ? -2.773 7.465 12.187 1.00 91.06 187 ASN A N 1
ATOM 1546 C CA . ASN 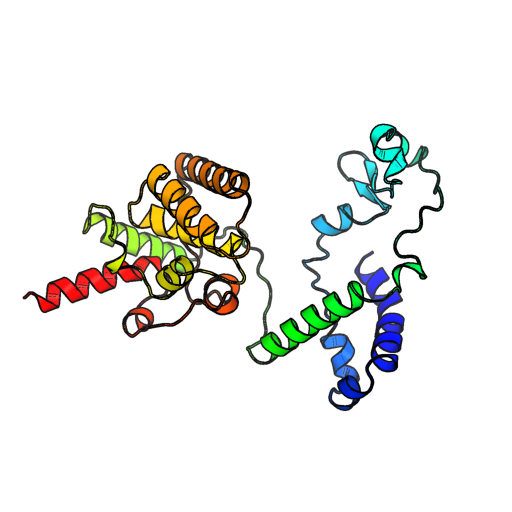A 1 187 ? -4.138 7.893 12.459 1.00 91.06 187 ASN A CA 1
ATOM 1547 C C . ASN A 1 187 ? -4.730 7.331 13.755 1.00 91.06 187 ASN A C 1
ATOM 1549 O O . ASN A 1 187 ? -5.635 7.958 14.297 1.00 91.06 187 ASN A O 1
ATOM 1553 N N . ILE A 1 188 ? -4.238 6.205 14.264 1.00 91.62 188 ILE A N 1
ATOM 1554 C CA . ILE A 1 188 ? -4.698 5.616 15.531 1.00 91.62 188 ILE A CA 1
ATOM 1555 C C . ILE A 1 188 ? -3.783 5.959 16.721 1.00 91.62 188 ILE A C 1
ATOM 1557 O O . ILE A 1 188 ? -3.845 5.308 17.764 1.00 91.62 188 ILE A O 1
ATOM 1561 N N . GLY A 1 189 ? -2.944 6.990 16.567 1.00 90.81 189 GLY A N 1
ATOM 1562 C CA . GLY A 1 189 ? -2.189 7.606 17.660 1.00 90.81 189 GLY A CA 1
ATOM 1563 C C . GLY A 1 189 ? -0.790 7.044 17.903 1.00 90.81 189 GLY A C 1
ATOM 1564 O O . GLY A 1 189 ? -0.247 7.282 18.973 1.00 90.81 189 GLY A O 1
ATOM 1565 N N . TRP A 1 190 ? -0.211 6.295 16.959 1.00 94.44 190 TRP A N 1
ATOM 1566 C CA . TRP A 1 190 ? 1.188 5.858 17.056 1.00 94.44 190 TRP A CA 1
ATOM 1567 C C . TRP A 1 190 ? 2.143 6.981 16.645 1.00 94.44 190 TRP A C 1
ATOM 1569 O O . TRP A 1 190 ? 1.829 7.762 15.740 1.00 94.44 190 TRP A O 1
ATOM 1579 N N . GLU A 1 191 ? 3.322 7.047 17.260 1.00 95.19 191 GLU A N 1
ATOM 1580 C CA . GLU A 1 191 ? 4.362 8.010 16.882 1.00 95.19 191 GLU A CA 1
ATOM 1581 C C . GLU A 1 191 ? 5.262 7.513 15.749 1.00 95.19 191 GLU A C 1
ATOM 1583 O O . GLU A 1 191 ? 5.411 6.313 15.539 1.00 95.19 191 GLU A O 1
ATOM 1588 N N . PHE A 1 192 ? 5.849 8.437 14.976 1.00 95.12 192 PHE A N 1
ATOM 1589 C CA . PHE A 1 192 ? 6.632 8.072 13.784 1.00 95.12 192 PHE A CA 1
ATOM 1590 C C . PHE A 1 192 ? 7.800 7.138 14.104 1.00 95.12 192 PHE A C 1
ATOM 1592 O O . PHE A 1 192 ? 8.068 6.232 13.319 1.00 95.12 192 PHE A O 1
ATOM 1599 N N . ASP A 1 193 ? 8.445 7.314 15.255 1.00 95.69 193 ASP A N 1
ATOM 1600 C CA . ASP A 1 193 ? 9.556 6.461 15.677 1.00 95.69 193 ASP A CA 1
ATOM 1601 C C . ASP A 1 193 ? 9.074 5.044 16.025 1.00 95.69 193 ASP A C 1
ATOM 1603 O O . ASP A 1 193 ? 9.706 4.055 15.648 1.00 95.69 193 ASP A O 1
ATOM 1607 N N . GLU A 1 194 ? 7.899 4.923 16.655 1.00 96.38 194 GLU A N 1
ATOM 1608 C CA . GLU A 1 194 ? 7.263 3.630 16.927 1.00 96.38 194 GLU A CA 1
ATOM 1609 C C . GLU A 1 194 ? 6.835 2.932 15.633 1.00 96.38 194 GLU A C 1
ATOM 1611 O O . GLU A 1 194 ? 7.015 1.723 15.484 1.00 96.38 194 GLU A O 1
ATOM 1616 N N . ILE A 1 195 ? 6.282 3.696 14.684 1.00 96.56 195 ILE A N 1
ATOM 1617 C CA . ILE A 1 195 ? 5.893 3.196 13.363 1.00 96.56 195 ILE A CA 1
ATOM 1618 C C . ILE A 1 195 ? 7.131 2.706 12.616 1.00 96.56 195 ILE A C 1
ATOM 1620 O O . ILE A 1 195 ? 7.101 1.605 12.073 1.00 96.56 195 ILE A O 1
ATOM 1624 N N . ASN A 1 196 ? 8.222 3.476 12.613 1.00 96.88 196 ASN A N 1
ATOM 1625 C CA . ASN A 1 196 ? 9.454 3.085 11.938 1.00 96.88 196 ASN A CA 1
ATOM 1626 C C . ASN A 1 196 ? 10.006 1.777 12.513 1.00 96.88 196 ASN A C 1
ATOM 1628 O O . ASN A 1 196 ? 10.249 0.829 11.767 1.00 96.88 196 ASN A O 1
ATOM 1632 N N . LYS A 1 197 ? 10.097 1.678 13.847 1.00 96.94 197 LYS A N 1
ATOM 1633 C CA . LYS A 1 197 ? 10.524 0.449 14.524 1.00 96.94 197 LYS A CA 1
ATOM 1634 C C . LYS A 1 197 ? 9.641 -0.741 14.139 1.00 96.94 197 LYS A C 1
ATOM 1636 O O . LYS A 1 197 ? 10.157 -1.789 13.758 1.00 96.94 197 LYS A O 1
ATOM 1641 N N . LYS A 1 198 ? 8.315 -0.565 14.159 1.00 96.62 198 LYS A N 1
ATOM 1642 C CA . LYS A 1 198 ? 7.359 -1.617 13.785 1.00 96.62 198 LYS A CA 1
ATOM 1643 C C . LYS A 1 198 ? 7.509 -2.052 12.325 1.00 96.62 198 LYS A C 1
ATOM 1645 O O . LYS A 1 198 ? 7.400 -3.241 12.036 1.00 96.62 198 LYS A O 1
ATOM 1650 N N . LEU A 1 199 ? 7.752 -1.114 11.408 1.00 96.69 199 LEU A N 1
ATOM 1651 C CA . LEU A 1 199 ? 7.955 -1.410 9.989 1.00 96.69 199 LEU A CA 1
ATOM 1652 C C . LEU A 1 199 ? 9.261 -2.154 9.736 1.00 96.69 199 LEU A C 1
ATOM 1654 O O . LEU A 1 199 ? 9.258 -3.074 8.927 1.00 96.69 199 LEU A O 1
ATOM 1658 N N . ILE A 1 200 ? 10.344 -1.795 10.427 1.00 96.38 200 ILE A N 1
ATOM 1659 C CA . ILE A 1 200 ? 11.622 -2.513 10.340 1.00 96.38 200 ILE A CA 1
ATOM 1660 C C . ILE A 1 200 ? 11.448 -3.944 10.865 1.00 96.38 200 ILE A C 1
ATOM 1662 O O . ILE A 1 200 ? 11.784 -4.898 10.167 1.00 96.38 200 ILE A O 1
ATOM 1666 N N . GLU A 1 201 ? 10.837 -4.113 12.043 1.00 96.06 201 GLU A N 1
ATOM 1667 C CA . GLU A 1 201 ? 10.540 -5.434 12.616 1.00 96.06 201 GLU A CA 1
ATOM 1668 C C . GLU A 1 201 ? 9.669 -6.296 11.696 1.00 96.06 201 GLU A C 1
ATOM 1670 O O . GLU A 1 201 ? 9.887 -7.499 11.582 1.00 96.06 201 GLU A O 1
ATOM 1675 N N . TRP A 1 202 ? 8.665 -5.698 11.056 1.00 96.31 202 TRP A N 1
ATOM 1676 C CA . TRP A 1 202 ? 7.811 -6.382 10.091 1.00 96.31 202 TRP A CA 1
ATOM 1677 C C . TRP A 1 202 ? 8.573 -6.746 8.813 1.00 96.31 202 TRP A C 1
ATOM 1679 O O . TRP A 1 202 ? 8.500 -7.887 8.368 1.00 96.31 202 TRP A O 1
ATOM 1689 N N . ASN A 1 203 ? 9.333 -5.807 8.248 1.00 96.00 203 ASN A N 1
ATOM 1690 C CA . ASN A 1 203 ? 10.072 -5.998 7.005 1.00 96.00 203 ASN A CA 1
ATOM 1691 C C . ASN A 1 203 ? 11.133 -7.097 7.142 1.00 96.00 203 ASN A C 1
ATOM 1693 O O . ASN A 1 203 ? 11.271 -7.912 6.239 1.00 96.00 203 ASN A O 1
ATOM 1697 N N . ASN A 1 204 ? 11.804 -7.175 8.294 1.00 94.69 204 ASN A N 1
ATOM 1698 C CA . ASN A 1 204 ? 12.820 -8.191 8.582 1.00 94.69 204 ASN A CA 1
ATOM 1699 C C . ASN A 1 204 ? 12.254 -9.613 8.733 1.00 94.69 204 ASN A C 1
ATOM 1701 O O . ASN A 1 204 ? 13.016 -10.573 8.694 1.00 94.69 204 ASN A O 1
ATOM 1705 N N . LYS A 1 205 ? 10.934 -9.764 8.909 1.00 93.31 205 LYS A N 1
ATOM 1706 C CA . LYS A 1 205 ? 10.258 -11.074 8.950 1.00 93.31 205 LYS A CA 1
ATOM 1707 C C . LYS A 1 205 ? 9.847 -11.578 7.566 1.00 93.31 205 LYS A C 1
ATOM 1709 O O . LYS A 1 205 ? 9.380 -12.708 7.455 1.00 93.31 205 LYS A O 1
ATOM 1714 N N . LEU A 1 206 ? 9.945 -10.741 6.534 1.00 90.44 206 LEU A N 1
ATOM 1715 C CA . LEU A 1 206 ? 9.560 -11.107 5.176 1.00 90.44 206 LEU A CA 1
ATOM 1716 C C . LEU A 1 206 ? 10.657 -11.946 4.520 1.00 90.44 206 LEU A C 1
ATOM 1718 O O . LEU A 1 206 ? 11.839 -11.713 4.745 1.00 90.44 206 LEU A O 1
ATOM 1722 N N . GLU A 1 207 ? 10.250 -12.872 3.654 1.00 84.38 207 GLU A N 1
ATOM 1723 C CA . GLU A 1 207 ? 11.171 -13.691 2.854 1.00 84.38 207 GLU A CA 1
ATOM 1724 C C . GLU A 1 207 ? 12.051 -12.832 1.925 1.00 84.38 207 GLU A C 1
ATOM 1726 O O . GLU A 1 207 ? 13.237 -13.103 1.765 1.00 84.38 207 GLU A O 1
ATOM 1731 N N . ASP A 1 208 ? 11.487 -11.753 1.366 1.00 85.75 208 ASP A N 1
ATOM 1732 C CA . ASP A 1 208 ? 12.195 -10.765 0.539 1.00 85.75 208 ASP A CA 1
ATOM 1733 C C . ASP A 1 208 ? 12.016 -9.345 1.119 1.00 85.75 208 ASP A C 1
ATOM 1735 O O . ASP A 1 208 ? 11.068 -8.634 0.749 1.00 85.75 208 ASP A O 1
ATOM 1739 N N . PRO A 1 209 ? 12.866 -8.926 2.077 1.00 90.94 209 PRO A N 1
ATOM 1740 C CA . PRO A 1 209 ? 12.756 -7.628 2.730 1.00 90.94 209 PRO A CA 1
ATOM 1741 C C . PRO A 1 209 ? 13.046 -6.475 1.762 1.00 90.94 209 PRO A C 1
ATOM 1743 O O . PRO A 1 209 ? 13.952 -6.509 0.929 1.00 90.94 209 PRO A O 1
ATOM 1746 N N . LEU A 1 210 ? 12.305 -5.376 1.910 1.00 89.69 210 LEU A N 1
ATOM 1747 C CA . LEU A 1 210 ? 12.631 -4.130 1.222 1.00 89.69 210 LEU A CA 1
ATOM 1748 C C . LEU A 1 210 ? 13.894 -3.508 1.826 1.00 89.69 210 LEU A C 1
ATOM 1750 O O . LEU A 1 210 ? 14.169 -3.650 3.015 1.00 89.69 210 LEU A O 1
ATOM 1754 N N . ARG A 1 211 ? 14.640 -2.749 1.016 1.00 90.38 211 ARG A N 1
ATOM 1755 C CA . ARG A 1 211 ? 15.782 -1.965 1.510 1.00 90.38 211 ARG A CA 1
ATOM 1756 C C . ARG A 1 211 ? 15.310 -1.010 2.607 1.00 90.38 211 ARG A C 1
ATOM 1758 O O . ARG A 1 211 ? 14.398 -0.229 2.350 1.00 90.38 211 ARG A O 1
ATOM 1765 N N . GLU A 1 212 ? 15.973 -0.996 3.759 1.00 91.00 212 GLU A N 1
ATOM 1766 C CA . GLU A 1 212 ? 15.607 -0.132 4.897 1.00 91.00 212 GLU A CA 1
ATOM 1767 C C . GLU A 1 212 ? 15.489 1.344 4.500 1.00 91.00 212 GLU A C 1
ATOM 1769 O O . GLU A 1 212 ? 14.495 1.995 4.803 1.00 91.00 212 GLU A O 1
ATOM 1774 N N . ARG A 1 213 ? 16.409 1.826 3.655 1.00 83.25 213 ARG A N 1
ATOM 1775 C CA . ARG A 1 213 ? 16.366 3.187 3.100 1.00 83.25 213 ARG A CA 1
ATOM 1776 C C . ARG A 1 213 ? 15.032 3.529 2.416 1.00 83.25 213 ARG A C 1
ATOM 1778 O O . ARG A 1 213 ? 14.619 4.684 2.406 1.00 83.25 213 ARG A O 1
ATOM 1785 N N . TYR A 1 214 ? 14.351 2.554 1.806 1.00 86.38 214 TYR A N 1
ATOM 1786 C CA . TYR A 1 214 ? 13.016 2.775 1.245 1.00 86.38 214 TYR A CA 1
ATOM 1787 C C . TYR A 1 214 ? 11.997 3.101 2.345 1.00 86.38 214 TYR A C 1
ATOM 1789 O O . TYR A 1 214 ? 11.200 4.018 2.160 1.00 86.38 214 TYR A O 1
ATOM 1797 N N . ILE A 1 215 ? 12.045 2.388 3.474 1.00 90.81 215 ILE A N 1
ATOM 1798 C CA . ILE A 1 215 ? 11.188 2.621 4.645 1.00 90.81 215 ILE A CA 1
ATOM 1799 C C . ILE A 1 215 ? 11.460 4.018 5.211 1.00 90.81 215 ILE A C 1
ATOM 1801 O O . ILE A 1 215 ? 10.517 4.797 5.353 1.00 90.81 215 ILE A O 1
ATOM 1805 N N . ASP A 1 216 ? 12.733 4.379 5.401 1.00 86.38 216 ASP A N 1
ATOM 1806 C CA . ASP A 1 216 ? 13.131 5.711 5.878 1.00 86.38 216 ASP A CA 1
ATOM 1807 C C . ASP A 1 216 ? 12.568 6.819 4.982 1.00 86.38 216 ASP A C 1
ATOM 1809 O O . ASP A 1 216 ? 11.945 7.771 5.456 1.00 86.38 216 ASP A O 1
ATOM 1813 N N . TYR A 1 217 ? 12.707 6.676 3.658 1.00 83.75 217 TYR A N 1
ATOM 1814 C CA . TYR A 1 217 ? 12.152 7.646 2.716 1.00 83.75 217 TYR A CA 1
ATOM 1815 C C . TYR A 1 217 ? 10.627 7.755 2.803 1.00 83.75 217 TYR A C 1
ATOM 1817 O O . TYR A 1 217 ? 10.097 8.862 2.663 1.00 83.75 217 TYR A O 1
ATOM 1825 N N . GLN A 1 218 ? 9.914 6.645 3.023 1.00 88.19 218 GLN A N 1
ATOM 1826 C CA . GLN A 1 218 ? 8.464 6.681 3.212 1.00 88.19 218 GLN A CA 1
ATOM 1827 C C . GLN A 1 218 ? 8.095 7.417 4.503 1.00 88.19 218 GLN A C 1
ATOM 1829 O O . GLN A 1 218 ? 7.198 8.262 4.473 1.00 88.19 218 GLN A O 1
ATOM 1834 N N . ILE A 1 219 ? 8.795 7.162 5.609 1.00 92.06 219 ILE A N 1
ATOM 1835 C CA . ILE A 1 219 ? 8.569 7.854 6.885 1.00 92.06 219 ILE A CA 1
ATOM 1836 C C . ILE A 1 219 ? 8.831 9.355 6.747 1.00 92.06 219 ILE A C 1
ATOM 1838 O O . ILE A 1 219 ? 7.964 10.157 7.090 1.00 92.06 219 ILE A O 1
ATOM 1842 N N . GLU A 1 220 ? 9.967 9.752 6.175 1.00 85.50 220 GLU A N 1
ATOM 1843 C CA . GLU A 1 220 ? 10.318 11.165 5.991 1.00 85.50 220 GLU A CA 1
ATOM 1844 C C . GLU A 1 220 ? 9.347 11.895 5.057 1.00 85.50 220 GLU A C 1
ATOM 1846 O O . GLU A 1 220 ? 8.991 13.057 5.281 1.00 85.50 220 GLU A O 1
ATOM 1851 N N . TRP A 1 221 ? 8.854 11.220 4.015 1.00 86.38 221 TRP A N 1
ATOM 1852 C CA . TRP A 1 221 ? 7.795 11.776 3.179 1.00 86.38 221 TRP A CA 1
ATOM 1853 C C . TRP A 1 221 ? 6.509 12.025 3.977 1.00 86.38 221 TRP A C 1
ATOM 1855 O O . TRP A 1 221 ? 5.943 13.115 3.866 1.00 86.38 221 TRP A O 1
ATOM 1865 N N . HIS A 1 222 ? 6.084 11.077 4.820 1.00 87.00 222 HIS A N 1
ATOM 1866 C CA . HIS A 1 222 ? 4.898 11.258 5.660 1.00 87.00 222 HIS A CA 1
ATOM 1867 C C . HIS A 1 222 ? 5.117 12.349 6.714 1.00 87.00 222 HIS A C 1
ATOM 1869 O O . HIS A 1 222 ? 4.257 13.212 6.847 1.00 87.00 222 HIS A O 1
ATOM 1875 N N . LYS A 1 223 ? 6.272 12.416 7.389 1.00 87.88 223 LYS A N 1
ATOM 1876 C CA . LYS A 1 223 ? 6.593 13.516 8.322 1.00 87.88 223 LYS A CA 1
ATOM 1877 C C . LYS A 1 223 ? 6.426 14.887 7.661 1.00 87.88 223 LYS A C 1
ATOM 1879 O O . LYS A 1 223 ? 5.760 15.760 8.213 1.00 87.88 223 LYS A O 1
ATOM 1884 N N . ARG A 1 224 ? 6.955 15.056 6.442 1.00 80.19 224 ARG A N 1
ATOM 1885 C CA . ARG A 1 224 ? 6.802 16.296 5.656 1.00 80.19 224 ARG A CA 1
ATOM 1886 C C . ARG A 1 224 ? 5.368 16.576 5.211 1.00 80.19 224 ARG A C 1
ATOM 1888 O O . ARG A 1 224 ? 5.007 17.734 5.032 1.00 80.19 224 ARG A O 1
ATOM 1895 N N . ALA A 1 225 ? 4.568 15.546 4.955 1.00 76.75 225 ALA A N 1
ATOM 1896 C CA . ALA A 1 225 ? 3.155 15.728 4.642 1.00 76.75 225 ALA A CA 1
ATOM 1897 C C . ALA A 1 225 ? 2.377 16.192 5.881 1.00 76.75 225 ALA A C 1
ATOM 1899 O O . ALA A 1 225 ? 1.650 17.180 5.812 1.00 76.75 225 ALA A O 1
ATOM 1900 N N . TYR A 1 226 ? 2.604 15.542 7.023 1.00 83.19 226 TYR A N 1
ATOM 1901 C CA . TYR A 1 226 ? 1.977 15.886 8.298 1.00 83.19 226 TYR A CA 1
ATOM 1902 C C . TYR A 1 226 ? 2.371 17.283 8.788 1.00 83.19 226 TYR A C 1
ATOM 1904 O O . TYR A 1 226 ? 1.511 18.002 9.286 1.00 83.19 226 TYR A O 1
ATOM 1912 N N . SER A 1 227 ? 3.619 17.722 8.583 1.00 81.00 227 SER A N 1
ATOM 1913 C CA . SER A 1 227 ? 4.029 19.097 8.916 1.00 81.00 227 SER A CA 1
ATOM 1914 C C . SER A 1 227 ? 3.346 20.168 8.057 1.00 81.00 227 SER A C 1
ATOM 1916 O O . SER A 1 227 ? 3.308 21.332 8.443 1.00 81.00 227 SER A O 1
ATOM 1918 N N . LYS A 1 228 ? 2.774 19.780 6.910 1.00 74.44 228 LYS A N 1
ATOM 1919 C CA . LYS A 1 228 ? 1.949 20.629 6.035 1.00 74.44 228 LYS A CA 1
ATOM 1920 C C . LYS A 1 228 ? 0.447 20.401 6.237 1.00 74.44 228 LYS A C 1
ATOM 1922 O O . LYS A 1 228 ? -0.331 20.705 5.337 1.00 74.44 228 LYS A O 1
ATOM 1927 N N . ASP A 1 229 ? 0.065 19.796 7.361 1.00 75.88 229 ASP A N 1
ATOM 1928 C CA . ASP A 1 229 ? -1.306 19.402 7.712 1.00 75.88 229 ASP A CA 1
ATOM 1929 C C . ASP A 1 229 ? -1.999 18.492 6.673 1.00 75.88 229 ASP A C 1
ATOM 1931 O O . ASP A 1 229 ? -3.222 18.399 6.581 1.00 75.88 229 ASP A O 1
ATOM 1935 N N . LYS A 1 230 ? -1.210 17.757 5.876 1.00 75.81 230 LYS A N 1
ATOM 1936 C CA . LYS A 1 230 ? -1.719 16.759 4.927 1.00 75.81 230 LYS A CA 1
ATOM 1937 C C . LYS A 1 230 ? -1.764 15.391 5.591 1.00 75.81 230 LYS A C 1
ATOM 1939 O O . LYS A 1 230 ? -0.836 14.593 5.471 1.00 75.81 230 LYS A O 1
ATOM 1944 N N . GLN A 1 231 ? -2.863 15.134 6.295 1.00 80.75 231 GLN A N 1
ATOM 1945 C CA . GLN A 1 231 ? -3.136 13.838 6.915 1.00 80.75 231 GLN A CA 1
ATOM 1946 C C . GLN A 1 231 ? -3.858 12.929 5.922 1.00 80.75 231 GLN A C 1
ATOM 1948 O O . GLN A 1 231 ? -5.044 13.115 5.634 1.00 80.75 231 GLN A O 1
ATOM 1953 N N . TYR A 1 232 ? -3.140 11.938 5.399 1.00 81.81 232 TYR A N 1
ATOM 1954 C CA . TYR A 1 232 ? -3.731 10.935 4.524 1.00 81.81 232 TYR A CA 1
ATOM 1955 C C . TYR A 1 232 ? -4.437 9.858 5.350 1.00 81.81 232 TYR A C 1
ATOM 1957 O O . TYR A 1 232 ? -3.988 9.459 6.429 1.00 81.81 232 TYR A O 1
ATOM 1965 N N . LEU A 1 233 ? -5.580 9.405 4.846 1.00 87.38 233 LEU A N 1
ATOM 1966 C CA . LEU A 1 233 ? -6.259 8.231 5.372 1.00 87.38 233 LEU A CA 1
ATOM 1967 C C . LEU A 1 233 ? -5.642 6.979 4.743 1.00 87.38 233 LEU A C 1
ATOM 1969 O O . LEU A 1 233 ? -5.172 7.039 3.603 1.00 87.38 233 LEU A O 1
ATOM 1973 N N . PRO A 1 234 ? -5.655 5.830 5.438 1.00 90.19 234 PRO A N 1
ATOM 1974 C CA . PRO A 1 234 ? -5.430 4.576 4.744 1.00 90.19 234 PRO A CA 1
ATOM 1975 C C . PRO A 1 234 ? -6.527 4.390 3.676 1.00 90.19 234 PRO A C 1
ATOM 1977 O O . PRO A 1 234 ? -7.639 4.903 3.852 1.00 90.19 234 PRO A O 1
ATOM 1980 N N . PRO A 1 235 ? -6.241 3.668 2.583 1.00 87.62 235 PRO A N 1
ATOM 1981 C CA . PRO A 1 235 ? -7.217 3.389 1.535 1.00 87.62 235 PRO A CA 1
ATOM 1982 C C . PRO A 1 235 ? -8.521 2.788 2.077 1.00 87.62 235 PRO A C 1
ATOM 1984 O O . PRO A 1 235 ? -8.533 2.104 3.102 1.00 87.62 235 PRO A O 1
ATOM 1987 N N . ASN A 1 236 ? -9.632 3.027 1.381 1.00 88.75 236 ASN A N 1
ATOM 1988 C CA . ASN A 1 236 ? -10.914 2.417 1.729 1.00 88.75 236 ASN A CA 1
ATOM 1989 C C . ASN A 1 236 ? -10.913 0.901 1.449 1.00 88.75 236 ASN A C 1
ATOM 1991 O O . ASN A 1 236 ? -10.142 0.402 0.628 1.00 88.75 236 ASN A O 1
ATOM 1995 N N . CYS A 1 237 ? -11.790 0.163 2.138 1.00 87.31 237 CYS A N 1
ATOM 1996 C CA . CYS A 1 237 ? -11.915 -1.294 1.998 1.00 87.31 237 CYS A CA 1
ATOM 1997 C C . CYS A 1 237 ? -12.438 -1.725 0.617 1.00 87.31 237 CYS A C 1
ATOM 1999 O O . CYS A 1 237 ? -12.178 -2.845 0.177 1.00 87.31 237 CYS A O 1
ATOM 2001 N N . ASP A 1 238 ? -13.222 -0.865 -0.032 1.00 81.75 238 ASP A N 1
ATOM 2002 C CA . ASP A 1 238 ? -13.777 -1.084 -1.369 1.00 81.75 238 ASP A CA 1
ATOM 2003 C C . ASP A 1 238 ? -12.706 -1.015 -2.464 1.00 81.75 238 ASP A C 1
ATOM 2005 O O . ASP A 1 238 ? -12.848 -1.678 -3.491 1.00 81.75 238 ASP A O 1
ATOM 2009 N N . ASN A 1 239 ? -11.610 -0.294 -2.213 1.00 79.44 239 ASN A N 1
ATOM 2010 C CA . ASN A 1 239 ? -10.500 -0.169 -3.136 1.00 79.44 239 ASN A CA 1
ATOM 2011 C C . ASN A 1 239 ? -9.753 -1.503 -3.275 1.00 79.44 239 ASN A C 1
ATOM 2013 O O . ASN A 1 239 ? -8.952 -1.905 -2.423 1.00 79.44 239 ASN A O 1
ATOM 2017 N N . GLU A 1 240 ? -10.019 -2.185 -4.387 1.00 72.44 240 GLU A N 1
ATOM 2018 C CA . GLU A 1 240 ? -9.505 -3.525 -4.657 1.00 72.44 240 GLU A CA 1
ATOM 2019 C C . GLU A 1 240 ? -7.977 -3.584 -4.695 1.00 72.44 240 GLU A C 1
ATOM 2021 O O . GLU A 1 240 ? -7.404 -4.573 -4.237 1.00 72.44 240 GLU A O 1
ATOM 2026 N N . MET A 1 241 ? -7.329 -2.498 -5.138 1.00 72.00 241 MET A N 1
ATOM 2027 C CA . MET A 1 241 ? -5.876 -2.385 -5.341 1.00 72.00 241 MET A CA 1
ATOM 2028 C C . MET A 1 241 ? -5.057 -2.558 -4.063 1.00 72.00 241 MET A C 1
ATOM 2030 O O . MET A 1 241 ? -3.843 -2.765 -4.112 1.00 72.00 241 MET A O 1
ATOM 2034 N N . TYR A 1 242 ? -5.694 -2.391 -2.906 1.00 82.56 242 TYR A N 1
ATOM 2035 C CA . TYR A 1 242 ? -5.012 -2.427 -1.625 1.00 82.56 242 TYR A CA 1
ATOM 2036 C C . TYR A 1 242 ? -5.237 -3.765 -0.950 1.00 82.56 242 TYR A C 1
ATOM 2038 O O . TYR A 1 242 ? -4.424 -4.660 -1.117 1.00 82.56 242 TYR A O 1
ATOM 2046 N N . TYR A 1 243 ? -6.320 -3.934 -0.199 1.00 86.38 243 TYR A N 1
ATOM 2047 C CA . TYR A 1 243 ? -6.458 -5.085 0.696 1.00 86.38 243 TYR A CA 1
ATOM 2048 C C . TYR A 1 243 ? -6.825 -6.386 -0.024 1.00 86.38 243 TYR A C 1
ATOM 2050 O O . TYR A 1 243 ? -6.393 -7.457 0.402 1.00 86.38 243 TYR A O 1
ATOM 2058 N N . LYS A 1 244 ? -7.649 -6.308 -1.077 1.00 83.88 244 LYS A N 1
ATOM 2059 C CA . LYS A 1 244 ? -8.144 -7.493 -1.793 1.00 83.88 244 LYS A CA 1
ATOM 2060 C C . LYS A 1 244 ? -7.060 -8.078 -2.693 1.00 83.88 244 LYS A C 1
ATOM 2062 O O . LYS A 1 244 ? -6.766 -9.260 -2.588 1.00 83.88 244 LYS A O 1
ATOM 2067 N N . GLU A 1 245 ? -6.417 -7.243 -3.506 1.00 77.50 245 GLU A N 1
ATOM 2068 C CA . GLU A 1 245 ? -5.365 -7.682 -4.427 1.00 77.50 245 GLU A CA 1
ATOM 2069 C C . GLU A 1 245 ? -4.133 -8.266 -3.750 1.00 77.50 245 GLU A C 1
ATOM 2071 O O . GLU A 1 245 ? -3.566 -9.225 -4.259 1.00 77.50 245 GLU A O 1
ATOM 2076 N N . ILE A 1 246 ? -3.703 -7.701 -2.619 1.00 83.19 246 ILE A N 1
ATOM 2077 C CA . ILE A 1 246 ? -2.550 -8.243 -1.885 1.00 83.19 246 ILE A CA 1
ATOM 2078 C C . ILE A 1 246 ? -2.920 -9.495 -1.071 1.00 83.19 246 ILE A C 1
ATOM 2080 O O . ILE A 1 246 ? -2.076 -10.030 -0.361 1.00 83.19 246 ILE A O 1
ATOM 2084 N N . GLY A 1 247 ? -4.179 -9.949 -1.134 1.00 84.00 247 GLY A N 1
ATOM 2085 C CA . GLY A 1 247 ? -4.638 -11.187 -0.503 1.00 84.00 247 GLY A CA 1
ATOM 2086 C C . GLY A 1 247 ? -4.804 -11.125 1.017 1.00 84.00 247 GLY A C 1
ATOM 2087 O O . GLY A 1 247 ? -4.923 -12.163 1.657 1.00 84.00 247 GLY A O 1
ATOM 2088 N N . VAL A 1 248 ? -4.827 -9.932 1.623 1.00 89.19 248 VAL A N 1
ATOM 2089 C CA . VAL A 1 248 ? -4.897 -9.779 3.094 1.00 89.19 248 VAL A CA 1
ATOM 2090 C C . VAL A 1 248 ? -6.314 -9.529 3.612 1.00 89.19 248 VAL A C 1
ATOM 2092 O O . VAL A 1 248 ? -6.546 -9.575 4.821 1.00 89.19 248 VAL A O 1
ATOM 2095 N N . CYS A 1 249 ? -7.272 -9.226 2.732 1.00 91.31 249 CYS A N 1
ATOM 2096 C CA . CYS A 1 249 ? -8.653 -8.939 3.115 1.00 91.31 249 CYS A CA 1
ATOM 2097 C C . CYS A 1 249 ? -9.414 -10.222 3.482 1.00 91.31 249 CYS A C 1
ATOM 2099 O O . CYS A 1 249 ? -9.985 -10.885 2.622 1.00 91.31 249 CYS A O 1
ATOM 2101 N N . GLN A 1 250 ? -9.452 -10.536 4.777 1.00 90.19 250 GLN A N 1
ATOM 2102 C CA . GLN A 1 250 ? -10.295 -11.586 5.353 1.00 90.19 250 GLN A CA 1
ATOM 2103 C C . GLN A 1 250 ? -11.287 -10.931 6.326 1.00 90.19 250 GLN A C 1
ATOM 2105 O O . GLN A 1 250 ? -10.939 -10.700 7.484 1.00 90.19 250 GLN A O 1
ATOM 2110 N N . PRO A 1 251 ? -12.468 -10.499 5.847 1.00 89.19 251 PRO A N 1
ATOM 2111 C CA . PRO A 1 251 ? -13.396 -9.712 6.650 1.00 89.19 251 PRO A CA 1
ATOM 2112 C C . PRO A 1 251 ? -14.030 -10.541 7.774 1.00 89.19 251 PRO A C 1
ATOM 2114 O O . PRO A 1 251 ? -14.365 -11.706 7.584 1.00 89.19 251 PRO A O 1
ATOM 2117 N N . ASP A 1 252 ? -14.240 -9.905 8.926 1.00 91.06 252 ASP A N 1
ATOM 2118 C CA . ASP A 1 252 ? -15.008 -10.450 10.049 1.00 91.06 252 ASP A CA 1
ATOM 2119 C C . ASP A 1 252 ? -16.389 -9.769 10.172 1.00 91.06 252 ASP A C 1
ATOM 2121 O O . ASP A 1 252 ? -16.785 -8.947 9.339 1.00 91.06 252 ASP A O 1
ATOM 2125 N N . GLU A 1 253 ? -17.136 -10.080 11.234 1.00 90.25 253 GLU A N 1
ATOM 2126 C CA . GLU A 1 253 ? -18.453 -9.480 11.494 1.00 90.25 253 GLU A CA 1
ATOM 2127 C C . GLU A 1 253 ? -18.410 -7.950 11.666 1.00 90.25 253 GLU A C 1
ATOM 2129 O O . GLU A 1 253 ? -19.343 -7.249 11.277 1.00 90.25 253 GLU A O 1
ATOM 2134 N N . VAL A 1 254 ? -17.310 -7.396 12.188 1.00 89.62 254 VAL A N 1
ATOM 2135 C CA . VAL A 1 254 ? -17.151 -5.946 12.384 1.00 89.62 254 VAL A CA 1
ATOM 2136 C C . VAL A 1 254 ? -16.857 -5.249 11.052 1.00 89.62 254 VAL A C 1
ATOM 2138 O O . VAL A 1 254 ? -17.297 -4.113 10.842 1.00 89.62 254 VAL A O 1
ATOM 2141 N N . CYS A 1 255 ? -16.173 -5.926 10.122 1.00 89.38 255 CYS A N 1
ATOM 2142 C CA . CYS A 1 255 ? -15.881 -5.411 8.783 1.00 89.38 255 CYS A CA 1
ATOM 2143 C C . CYS A 1 255 ? -17.142 -5.017 7.995 1.00 89.38 255 CYS A C 1
ATOM 2145 O O . CYS A 1 255 ? -17.077 -4.083 7.199 1.00 89.38 255 CYS A O 1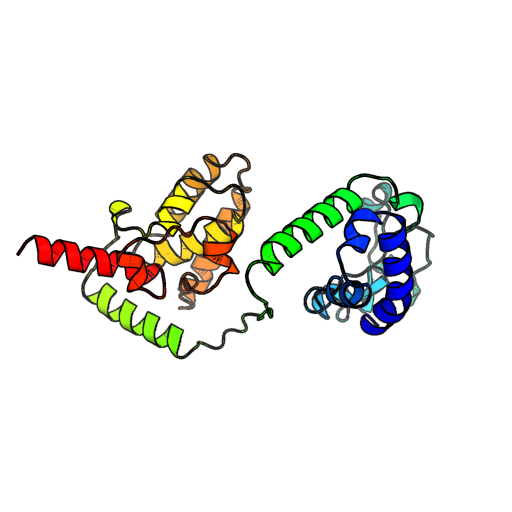
ATOM 2147 N N . LYS A 1 256 ? -18.299 -5.639 8.259 1.00 88.50 256 LYS A N 1
ATOM 2148 C CA . LYS A 1 256 ? -19.580 -5.316 7.596 1.00 88.50 256 LYS A CA 1
ATOM 2149 C C . LYS A 1 256 ? -20.063 -3.886 7.870 1.00 88.50 256 LYS A C 1
ATOM 2151 O O . LYS A 1 256 ? -20.803 -3.315 7.074 1.00 88.50 256 LYS A O 1
ATOM 2156 N N . TYR A 1 257 ? -19.628 -3.286 8.978 1.00 87.62 257 TYR A N 1
ATOM 2157 C CA . TYR A 1 257 ? -20.092 -1.970 9.433 1.00 87.62 257 TYR A CA 1
ATOM 2158 C C . TYR A 1 257 ? -19.094 -0.837 9.171 1.00 87.62 257 TYR A C 1
ATOM 2160 O O . TYR A 1 257 ? -19.313 0.296 9.620 1.00 87.62 257 TYR A O 1
ATOM 2168 N N . ILE A 1 258 ? -17.986 -1.119 8.480 1.00 90.31 258 ILE A N 1
ATOM 2169 C CA . ILE A 1 258 ? -16.930 -0.143 8.211 1.00 90.31 258 ILE A CA 1
ATOM 2170 C C . ILE A 1 258 ? -16.621 -0.037 6.719 1.00 90.31 258 ILE A C 1
ATOM 2172 O O . ILE A 1 258 ? -16.501 -1.027 6.011 1.00 90.31 258 ILE A O 1
ATOM 2176 N N . LYS A 1 259 ? -16.441 1.198 6.244 1.00 87.62 259 LYS A N 1
ATOM 2177 C CA . LYS A 1 259 ? -15.996 1.474 4.867 1.00 87.62 259 LYS A CA 1
ATOM 2178 C C . LYS A 1 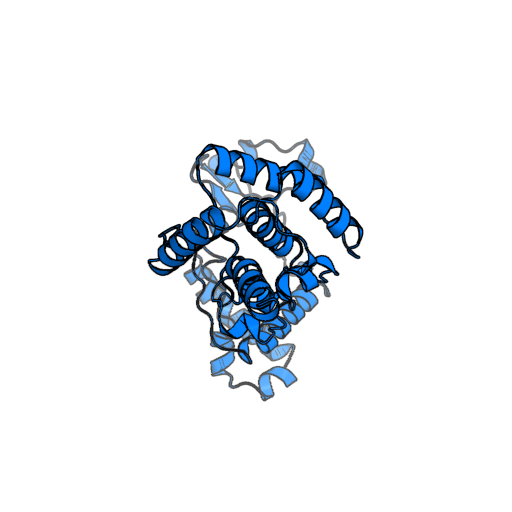259 ? -14.484 1.641 4.747 1.00 87.62 259 LYS A C 1
ATOM 2180 O O . LYS A 1 259 ? -13.909 1.406 3.692 1.00 87.62 259 LYS A O 1
ATOM 2185 N N . ASN A 1 260 ? -13.845 2.053 5.837 1.00 92.44 260 ASN A N 1
ATOM 2186 C CA . ASN A 1 260 ? -12.410 2.271 5.911 1.00 92.44 260 ASN A CA 1
ATOM 2187 C C . ASN A 1 260 ? -11.859 1.536 7.143 1.00 92.44 260 ASN A C 1
ATOM 2189 O O . ASN A 1 260 ? -12.470 1.637 8.217 1.00 92.44 260 ASN A O 1
ATOM 2193 N N . PRO A 1 261 ? -10.724 0.820 7.025 1.00 93.00 261 PRO A N 1
ATOM 2194 C CA . PRO A 1 261 ? -10.161 0.031 8.122 1.00 93.00 261 PRO A CA 1
ATOM 2195 C C . PRO A 1 261 ? -9.840 0.865 9.363 1.00 93.00 261 PRO A C 1
ATOM 2197 O O . PRO A 1 261 ? -9.868 0.346 10.474 1.00 93.00 261 PRO A O 1
ATOM 2200 N N . ILE A 1 262 ? -9.610 2.168 9.205 1.00 93.69 262 ILE A N 1
ATOM 2201 C CA . ILE A 1 262 ? -9.365 3.107 10.303 1.00 93.69 262 ILE A CA 1
ATOM 2202 C C . ILE A 1 262 ? -10.517 3.198 11.317 1.00 93.69 262 ILE A C 1
ATOM 2204 O O . ILE A 1 262 ? -10.296 3.546 12.472 1.00 93.69 262 ILE A O 1
ATOM 2208 N N . LEU A 1 263 ? -11.752 2.888 10.905 1.00 92.50 263 LEU A N 1
ATOM 2209 C CA . LEU A 1 263 ? -12.933 2.932 11.773 1.00 92.50 263 LEU A CA 1
ATOM 2210 C C . LEU A 1 263 ? -13.106 1.644 12.586 1.00 92.50 263 LEU A C 1
ATOM 2212 O O . LEU A 1 263 ? -13.836 1.642 13.579 1.00 92.50 263 LEU A O 1
ATOM 2216 N N . TYR A 1 264 ? -12.433 0.561 12.187 1.00 94.19 264 TYR A N 1
ATOM 2217 C CA . TYR A 1 264 ? -12.538 -0.740 12.840 1.00 94.19 264 TYR A CA 1
ATOM 2218 C C . TYR A 1 264 ? -12.185 -0.691 14.335 1.00 94.19 264 TYR A C 1
ATOM 2220 O O . TYR A 1 264 ? -12.991 -1.166 15.142 1.00 94.19 264 TYR A O 1
ATOM 2228 N N . PRO A 1 265 ? -11.048 -0.096 14.757 1.00 91.88 265 PRO A N 1
ATOM 2229 C CA . PRO A 1 265 ? -10.655 -0.161 16.159 1.00 91.88 265 PRO A CA 1
ATOM 2230 C C . PRO A 1 265 ? -11.637 0.585 17.066 1.00 91.88 265 PRO A C 1
ATOM 2232 O O . PRO A 1 265 ? -11.975 0.100 18.144 1.00 91.88 265 PRO A O 1
ATOM 2235 N N . TYR A 1 266 ? -12.177 1.713 16.598 1.00 90.00 266 TYR A N 1
ATOM 2236 C CA . TYR A 1 266 ? -13.196 2.479 17.319 1.00 90.00 266 TYR A CA 1
ATOM 2237 C C . TYR A 1 266 ? -14.520 1.716 17.442 1.00 90.00 266 TYR A C 1
ATOM 2239 O O . TYR A 1 266 ? -15.142 1.728 18.504 1.00 90.00 266 TYR A O 1
ATOM 2247 N N . LYS A 1 267 ? -14.929 0.980 16.399 1.00 88.75 267 LYS A N 1
ATOM 2248 C CA . LYS A 1 267 ? -16.107 0.102 16.470 1.00 88.75 267 LYS A CA 1
ATOM 2249 C C . LYS A 1 267 ? -15.922 -1.027 17.478 1.00 88.75 267 LYS A C 1
ATOM 2251 O O . LYS A 1 267 ? -16.802 -1.254 18.305 1.00 88.75 267 LYS A O 1
ATOM 2256 N N . LYS A 1 268 ? -14.758 -1.675 17.475 1.00 88.25 268 LYS A N 1
ATOM 2257 C CA . LYS A 1 268 ? -14.439 -2.749 18.423 1.00 88.25 268 LYS A CA 1
ATOM 2258 C C . LYS A 1 268 ? -14.335 -2.253 19.871 1.00 88.25 268 LYS A C 1
ATOM 2260 O O . LYS A 1 268 ? -14.744 -2.958 20.791 1.00 88.25 268 LYS A O 1
ATOM 2265 N N . LEU A 1 269 ? -13.845 -1.028 20.080 1.00 86.12 269 LEU A N 1
ATOM 2266 C CA . LEU A 1 269 ? -13.854 -0.359 21.387 1.00 86.12 269 LEU A CA 1
ATOM 2267 C C . LEU A 1 269 ? -15.273 -0.089 21.902 1.00 86.12 269 LEU A C 1
ATOM 2269 O O . LEU A 1 269 ? -15.507 -0.237 23.100 1.00 86.12 269 LEU A O 1
ATOM 2273 N N . GLY A 1 270 ? -16.207 0.290 21.023 1.00 80.50 270 GLY A N 1
ATOM 2274 C CA . GLY A 1 270 ? -17.621 0.461 21.373 1.00 80.50 270 GLY A CA 1
ATOM 2275 C C . GLY A 1 270 ? -18.245 -0.833 21.898 1.00 80.50 270 GLY A C 1
ATOM 2276 O O . GLY A 1 270 ? -18.769 -0.851 23.008 1.00 80.50 270 GLY A O 1
ATOM 2277 N N . LEU A 1 271 ? -18.064 -1.935 21.164 1.00 77.19 271 LEU A N 1
ATOM 2278 C CA . LEU A 1 271 ? -18.600 -3.252 21.534 1.00 77.19 271 LEU A CA 1
ATOM 2279 C C . LEU A 1 271 ? -18.047 -3.764 22.879 1.00 77.19 271 LEU A C 1
ATOM 2281 O O . LEU A 1 271 ? -18.799 -4.268 23.707 1.00 77.19 271 LEU A O 1
ATOM 2285 N N . LYS A 1 272 ? -16.744 -3.573 23.150 1.00 73.44 272 LYS A N 1
ATOM 2286 C CA . LYS A 1 272 ? -16.127 -3.948 24.442 1.00 73.44 272 LYS A CA 1
ATOM 2287 C C . LYS A 1 272 ? -16.664 -3.143 25.639 1.00 73.44 272 LYS A C 1
ATOM 2289 O O . LYS A 1 272 ? -16.527 -3.595 26.775 1.00 73.44 272 LYS A O 1
ATOM 2294 N N . LYS A 1 273 ? -17.187 -1.929 25.423 1.00 67.94 273 LYS A N 1
ATOM 2295 C CA . LYS A 1 273 ? -17.790 -1.107 26.490 1.00 67.94 273 LYS A CA 1
ATOM 2296 C C . LYS A 1 273 ? -19.220 -1.541 26.796 1.00 67.94 273 LYS A C 1
ATOM 2298 O O . LYS A 1 273 ? -19.617 -1.482 27.952 1.00 67.94 273 LYS A O 1
ATOM 2303 N N . GLU A 1 274 ? -19.961 -1.978 25.781 1.00 61.44 274 GLU A N 1
ATOM 2304 C CA . GLU A 1 274 ? -21.325 -2.498 25.927 1.00 61.44 274 GLU A CA 1
ATOM 2305 C C . GLU A 1 274 ? -21.338 -3.873 26.600 1.00 61.44 274 GLU A C 1
ATOM 2307 O O . GLU A 1 274 ? -22.173 -4.104 27.456 1.00 61.44 274 GLU A O 1
ATOM 2312 N N . SER A 1 275 ? -20.355 -4.739 26.327 1.00 59.94 275 SER A N 1
ATOM 2313 C CA . SER A 1 275 ? -20.239 -6.055 26.980 1.00 59.94 275 SER A CA 1
ATOM 2314 C C . SER A 1 275 ? -19.783 -6.015 28.449 1.00 59.94 275 SER A C 1
ATOM 2316 O O . SER A 1 275 ? -19.677 -7.060 29.082 1.00 59.94 275 SER A O 1
ATOM 2318 N N . LYS A 1 276 ? -19.386 -4.841 28.960 1.00 52.75 276 LYS A N 1
ATOM 2319 C CA . LYS A 1 276 ? -18.948 -4.624 30.354 1.00 52.75 276 LYS A CA 1
ATOM 2320 C C . LYS A 1 276 ? -19.985 -3.870 31.196 1.00 52.75 276 LYS A C 1
ATOM 2322 O O . LYS A 1 276 ? -19.721 -3.629 32.373 1.00 52.75 276 LYS A O 1
ATOM 2327 N N . LYS A 1 277 ? -21.091 -3.445 30.585 1.00 42.66 277 LYS A N 1
ATOM 2328 C CA . LYS A 1 277 ? -22.273 -2.916 31.269 1.00 42.66 277 LYS A CA 1
ATOM 2329 C C . LYS A 1 277 ? -23.287 -4.034 31.442 1.00 42.66 277 LYS A C 1
ATOM 2331 O O . LYS A 1 277 ? -24.020 -3.952 32.445 1.00 42.66 277 LYS A O 1
#

Foldseek 3Di:
DVVVVCVVCVVVVLVVVCVPCVVVVVVPDSVCVVVLPPDPCVCVDPVNQCVDAQHADPPPRFGRHDDDPVCPVVDDSVCRHPVNPDRPCPDDPPPVVVDDPDVVVVVVVVSVVVVVCVVPDDDDDDDPPPPCDPVNVVVVVVLVVLCVVDPAAFDPVQAFQLLVLVQVEFPDCLVLNLVLQVLLRVSRHDDLVRSLVSNVVSQVPYPDRDDSVVSVVVSVVVVVCVVVVNRDHRDWPPPCVHRVVRPRDDHDPLNVVGGHSSCRSSSVVVVVVVVVD

Secondary structure (DSSP, 8-state):
-HHHHHHHHHHHHHHHHHHH-HHHHTTS-GGGHHHHT---TTTTSHHHHTTSTT-B-TTT-BB-----GGGGGG--GGGGBTTT-------SS-GGGG-SSHHHHHHHHHHHHHHHHHTS-------------HHHHHHHHHHHHHHHH--SPPPGGGS-HHHHHHHH--SS-HHHHHHHHHHHHHHTT--HHHHHHHHHHHHTTSSSPPPHHHHHHHHHHHHHHHTTT--PPPPPTT-TTTTTTTT-----TTGGG-SSGGGHHHHHHHHHHHTT-

Radius of gyration: 24.52 Å; chains: 1; bounding box: 55×45×68 Å

pLDDT: mean 72.09, std 19.24, range [27.66, 96.94]

Sequence (277 aa):
MALYIMEKTKERLEKRATYKYPEIFEKIDKDSISSLIKIDTIAISNRHLIRCLYSINEKTGRISIPVDVRNIEKFNPKYAEINNFVYEGIPFLTEEIKDGYKIERFLRDVINWKINNMLVSGRTFIETTSIETPEEEKIKRKLKIEKNKYKGKISEDLFPPCIKNILSGVSDGRKRSIFILINFLKNIGWEFDEINKKLIEWNNKLEDPLRERYIDYQIEWHKRAYSKDKQYLPPNCDNEMYYKEIGVCQPDEVCKYIKNPILYPYKKLGLKKESKK